Protein AF-A0A258LHV3-F1 (afdb_monomer_lite)

Secondary structure (DSSP, 8-state):
-TT----EEEEEEEEEES-HHHHHHS-S-HHHHHHHHHHHHHHHHHHSS-HHHHHHH-SHHHHHHHHHHHHHTT--EEEEEEEEEEEE--HHHHHHHHHHHHHHHHHHHHHHHHHHHHHHHHHHHHHHHHHHHHHHHHHHHHHHHHHHHHHHHHHHHHHHHHH-HHHHHHHHHHHHHHHHHHHS-------SSS-------HHHHHHHHHHHHHHSSSSSSS-SPPPP------------S-SSS-------

Sequence (252 aa):
TEDENIIDLQFAVQYNLKNAKDYLFNNRSTDDAVMSAAETAIREVVGKNKLDDLLQKGLADTSERMQTILDSYKTGVKIISVSLQSAQPPEQVQEAFEDVNRANQDNQRQINEGQAYANDVIPKARGTASRLLAEAAGYKLKVESEARGNVSRFDQILAQYNNAPEVTRQRLYLDAQEQIMSSVSKVIVDQKSGNSLLYLPLDKLINATGADTVQQSQSMQSLNPQPEVAPAQPNAVERSRDAFRSRDRESR

Radius of gyration: 45.72 Å; chains: 1; bounding box: 77×57×138 Å

Structure (mmCIF, N/CA/C/O backbone):
data_AF-A0A258LHV3-F1
#
_entry.id   AF-A0A258LHV3-F1
#
loop_
_atom_site.group_PDB
_atom_site.id
_atom_site.type_symbol
_atom_site.label_atom_id
_atom_site.label_alt_id
_atom_site.label_comp_id
_atom_site.label_asym_id
_atom_site.label_entity_id
_atom_site.label_seq_id
_atom_site.pdbx_PDB_ins_code
_atom_site.Cartn_x
_atom_site.Cartn_y
_atom_site.Cartn_z
_atom_site.occupancy
_atom_site.B_iso_or_equiv
_atom_site.auth_seq_id
_atom_site.auth_comp_id
_atom_site.auth_asym_id
_atom_site.auth_atom_id
_atom_site.pdbx_PDB_model_num
ATOM 1 N N . THR A 1 1 ? 12.422 10.474 -28.969 1.00 79.62 1 THR A N 1
ATOM 2 C CA . THR A 1 1 ? 11.531 9.310 -28.755 1.00 79.62 1 THR A CA 1
ATOM 3 C C . THR A 1 1 ? 10.149 9.648 -29.279 1.00 79.62 1 THR A C 1
ATOM 5 O O . THR A 1 1 ? 10.012 10.726 -29.848 1.00 79.62 1 THR A O 1
ATOM 8 N N . GLU A 1 2 ? 9.144 8.785 -29.098 1.00 86.12 2 GLU A N 1
ATOM 9 C CA . GLU A 1 2 ? 7.740 9.127 -29.400 1.00 86.12 2 GLU A CA 1
ATOM 10 C C . GLU A 1 2 ? 7.308 10.406 -28.660 1.00 86.12 2 GLU A C 1
ATOM 12 O O . GLU A 1 2 ? 6.764 11.320 -29.267 1.00 86.12 2 GLU A O 1
ATOM 17 N N . ASP A 1 3 ? 7.675 10.516 -27.379 1.00 84.00 3 ASP A N 1
ATOM 18 C CA . ASP A 1 3 ? 7.416 11.702 -26.547 1.00 84.00 3 ASP A CA 1
ATOM 19 C C . ASP A 1 3 ? 8.458 12.834 -26.734 1.00 84.00 3 ASP A C 1
ATOM 21 O O . ASP A 1 3 ? 8.752 13.561 -25.793 1.00 84.00 3 ASP A O 1
ATOM 25 N N . GLU A 1 4 ? 9.100 12.938 -27.904 1.00 83.06 4 GLU A N 1
ATOM 26 C CA . GLU A 1 4 ? 10.066 14.006 -28.258 1.00 83.06 4 GLU A CA 1
ATOM 27 C C . GLU A 1 4 ? 11.320 14.134 -27.362 1.00 83.06 4 GLU A C 1
ATOM 29 O O . GLU A 1 4 ? 12.116 15.059 -27.520 1.00 83.06 4 GLU A O 1
ATOM 34 N N . ASN A 1 5 ? 11.589 13.159 -26.489 1.00 80.31 5 ASN A N 1
ATOM 35 C CA . ASN A 1 5 ? 12.787 13.173 -25.650 1.00 80.31 5 ASN A CA 1
ATOM 36 C C . ASN A 1 5 ? 14.049 12.876 -26.471 1.00 80.31 5 ASN A C 1
ATOM 38 O O . ASN A 1 5 ? 14.092 11.926 -27.268 1.00 80.31 5 ASN A O 1
ATOM 42 N N . ILE A 1 6 ? 15.089 13.678 -26.244 1.00 81.75 6 ILE A N 1
ATOM 43 C CA . ILE A 1 6 ? 16.436 13.453 -26.770 1.00 81.75 6 ILE A CA 1
ATOM 44 C C . ILE A 1 6 ? 17.164 12.534 -25.794 1.00 81.75 6 ILE A C 1
ATOM 46 O O . ILE A 1 6 ? 17.154 12.782 -24.590 1.00 81.75 6 ILE A O 1
ATOM 50 N N . ILE A 1 7 ? 17.774 11.472 -26.315 1.00 81.44 7 ILE A N 1
ATOM 51 C CA . ILE A 1 7 ? 18.519 10.498 -25.520 1.00 81.44 7 ILE A CA 1
ATOM 52 C C . ILE A 1 7 ? 19.787 10.083 -26.246 1.00 81.44 7 ILE A C 1
ATOM 54 O O . ILE A 1 7 ? 19.766 9.858 -27.459 1.00 81.44 7 ILE A O 1
ATOM 58 N N . ASP A 1 8 ? 20.854 9.926 -25.475 1.00 84.38 8 ASP A N 1
ATOM 59 C CA . ASP A 1 8 ? 22.101 9.346 -25.943 1.00 84.38 8 ASP A CA 1
ATOM 60 C C . ASP A 1 8 ? 22.104 7.854 -25.608 1.00 84.38 8 ASP A C 1
ATOM 62 O O . ASP A 1 8 ? 21.935 7.443 -24.455 1.00 84.38 8 ASP A O 1
ATOM 66 N N . LEU A 1 9 ? 22.251 7.032 -26.650 1.00 83.81 9 LEU A N 1
ATOM 67 C CA . LEU A 1 9 ? 22.189 5.578 -26.556 1.00 83.81 9 LEU A CA 1
ATOM 68 C C . LEU A 1 9 ? 23.537 4.958 -26.898 1.00 83.81 9 LEU A C 1
ATOM 70 O O . LEU A 1 9 ? 24.107 5.217 -27.957 1.00 83.81 9 LEU A O 1
ATOM 74 N N . GLN A 1 10 ? 23.994 4.060 -26.034 1.00 87.31 10 GLN A N 1
ATOM 75 C CA . GLN A 1 10 ? 25.107 3.162 -26.310 1.00 87.31 10 GLN A CA 1
ATOM 76 C C . GLN A 1 10 ? 24.569 1.746 -26.446 1.00 87.31 10 GLN A C 1
ATOM 78 O O . GLN A 1 10 ? 23.872 1.246 -25.560 1.00 87.31 10 GLN A O 1
ATOM 83 N N . PHE A 1 11 ? 24.887 1.091 -27.556 1.00 87.00 11 PHE A N 1
ATOM 84 C CA . PHE A 1 11 ? 24.405 -0.249 -27.860 1.00 87.00 11 PHE A CA 1
ATOM 85 C C . PHE A 1 11 ? 25.536 -1.133 -28.372 1.00 87.00 11 PHE A C 1
ATOM 87 O O . PHE A 1 11 ? 26.493 -0.662 -28.986 1.00 87.00 11 PHE A O 1
ATOM 94 N N . ALA A 1 12 ? 25.404 -2.433 -28.132 1.00 89.31 12 ALA A N 1
ATOM 95 C CA . ALA A 1 12 ? 26.292 -3.446 -28.673 1.00 89.31 12 ALA A CA 1
ATOM 96 C C . ALA A 1 12 ? 25.487 -4.451 -29.495 1.00 89.31 12 ALA A C 1
ATOM 98 O O . ALA A 1 12 ? 24.450 -4.957 -29.062 1.00 89.31 12 ALA A O 1
ATOM 99 N N . VAL A 1 13 ? 25.988 -4.749 -30.691 1.00 89.94 13 VAL A N 1
ATOM 100 C CA . VAL A 1 13 ? 25.395 -5.733 -31.597 1.00 89.94 13 VAL A CA 1
ATOM 101 C C . VAL A 1 13 ? 26.314 -6.938 -31.664 1.00 89.94 13 VAL A C 1
ATOM 103 O O . VAL A 1 13 ? 27.489 -6.811 -32.001 1.00 89.94 13 VAL A O 1
ATOM 106 N N . GLN A 1 14 ? 25.768 -8.115 -31.375 1.00 90.81 14 GLN A N 1
ATOM 107 C CA . GLN A 1 14 ? 26.461 -9.383 -31.562 1.00 90.81 14 GLN A CA 1
ATOM 108 C C . GLN A 1 14 ? 25.864 -10.114 -32.757 1.00 90.81 14 GLN A C 1
ATOM 110 O O . GLN A 1 14 ? 24.646 -10.303 -32.848 1.00 90.81 14 GLN A O 1
ATOM 115 N N . TYR A 1 15 ? 26.723 -10.551 -33.672 1.00 91.50 15 TYR A N 1
ATOM 116 C CA . TYR A 1 15 ? 26.303 -11.239 -34.882 1.00 91.50 15 TYR A CA 1
ATOM 117 C C . TYR A 1 15 ? 27.238 -12.403 -35.226 1.00 91.50 15 TYR A C 1
ATOM 119 O O . TYR A 1 15 ? 28.401 -12.424 -34.836 1.00 91.50 15 TYR A O 1
ATOM 127 N N . ASN A 1 16 ? 26.711 -13.368 -35.978 1.00 91.75 16 ASN A N 1
ATOM 128 C CA . ASN A 1 16 ? 27.447 -14.500 -36.532 1.00 91.75 16 ASN A CA 1
ATOM 129 C C . ASN A 1 16 ? 27.350 -14.518 -38.060 1.00 91.75 16 ASN A C 1
ATOM 131 O O . ASN A 1 16 ? 26.381 -14.037 -38.655 1.00 91.75 16 ASN A O 1
ATOM 135 N N . LEU A 1 17 ? 28.339 -15.140 -38.698 1.00 89.56 17 LEU A N 1
ATOM 136 C CA . LEU A 1 17 ? 28.333 -15.369 -40.138 1.00 89.56 17 LEU A CA 1
ATOM 137 C C . LEU A 1 17 ? 27.304 -16.453 -40.504 1.00 89.56 17 LEU A C 1
ATOM 139 O O . LEU A 1 17 ? 27.373 -17.576 -40.007 1.00 89.56 17 LEU A O 1
ATOM 143 N N . LYS A 1 18 ? 26.361 -16.123 -41.392 1.00 89.44 18 LYS A N 1
ATOM 144 C CA . LYS A 1 18 ? 25.355 -17.054 -41.934 1.00 89.44 18 LYS A CA 1
ATOM 145 C C . LYS A 1 18 ? 25.775 -17.594 -43.300 1.00 89.44 18 LYS A C 1
ATOM 147 O O . LYS A 1 18 ? 25.672 -18.794 -43.533 1.00 89.44 18 LYS A O 1
ATOM 152 N N . ASN A 1 19 ? 26.252 -16.726 -44.196 1.00 88.56 19 ASN A N 1
ATOM 153 C CA . ASN A 1 19 ? 26.714 -17.105 -45.533 1.00 88.56 19 ASN A CA 1
ATOM 154 C C . ASN A 1 19 ? 27.987 -16.339 -45.919 1.00 88.56 19 ASN A C 1
ATOM 156 O O . ASN A 1 19 ? 27.949 -15.133 -46.155 1.00 88.56 19 ASN A O 1
ATOM 160 N N . ALA A 1 20 ? 29.100 -17.064 -46.045 1.00 86.56 20 ALA A N 1
ATOM 161 C CA . ALA A 1 20 ? 30.404 -16.504 -46.400 1.00 86.56 20 ALA A CA 1
ATOM 162 C C . ALA A 1 20 ? 30.443 -15.878 -47.806 1.00 86.56 20 ALA A C 1
ATOM 164 O O . ALA A 1 20 ? 31.170 -14.912 -48.026 1.00 86.56 20 ALA A O 1
ATOM 165 N N . LYS A 1 21 ? 29.654 -16.399 -48.757 1.00 87.75 21 LYS A N 1
ATOM 166 C CA . LYS A 1 21 ? 29.604 -15.871 -50.127 1.00 87.75 21 LYS A CA 1
ATOM 167 C C . LYS A 1 21 ? 28.974 -14.481 -50.150 1.00 87.75 21 LYS A C 1
ATOM 169 O O . LYS A 1 21 ? 29.522 -13.558 -50.737 1.00 87.75 21 LYS A O 1
ATOM 174 N N . ASP A 1 22 ? 27.833 -14.340 -49.491 1.00 85.81 22 ASP A N 1
ATOM 175 C CA . ASP A 1 22 ? 27.106 -13.073 -49.446 1.00 85.81 22 ASP A CA 1
ATOM 176 C C . ASP A 1 22 ? 27.873 -12.017 -48.635 1.00 85.81 22 ASP A C 1
ATOM 178 O O . ASP A 1 22 ? 27.934 -10.859 -49.040 1.00 85.81 22 ASP A O 1
ATOM 182 N N . TYR A 1 23 ? 28.546 -12.442 -47.561 1.00 84.88 23 TYR A N 1
ATOM 183 C CA . TYR A 1 23 ? 29.384 -11.577 -46.730 1.00 84.88 23 TYR A CA 1
ATOM 184 C C . TYR A 1 23 ? 30.587 -10.996 -47.485 1.00 84.88 23 TYR A C 1
ATOM 186 O O . TYR A 1 23 ? 30.886 -9.817 -47.343 1.00 84.88 23 TYR A O 1
ATOM 194 N N . LEU A 1 24 ? 31.268 -11.794 -48.317 1.00 84.00 24 LEU A N 1
ATOM 195 C CA . LEU A 1 24 ? 32.500 -11.351 -48.980 1.00 84.00 24 LEU A CA 1
ATOM 196 C C . LEU A 1 24 ? 32.266 -10.643 -50.325 1.00 84.00 24 LEU A C 1
ATOM 198 O O . LEU A 1 24 ? 33.091 -9.829 -50.732 1.00 84.00 24 LEU A O 1
ATOM 202 N N . PHE A 1 25 ? 31.182 -10.970 -51.041 1.00 84.94 25 PHE A N 1
ATOM 203 C CA . PHE A 1 25 ? 31.018 -10.562 -52.444 1.00 84.94 25 PHE A CA 1
ATOM 204 C C . PHE A 1 25 ? 29.887 -9.562 -52.709 1.00 84.94 25 PHE A C 1
ATOM 206 O O . PHE A 1 25 ? 29.943 -8.875 -53.728 1.00 84.94 25 PHE A O 1
ATOM 213 N N . ASN A 1 26 ? 28.873 -9.454 -51.841 1.00 83.00 26 ASN A N 1
ATOM 214 C CA . ASN A 1 26 ? 27.746 -8.544 -52.094 1.00 83.00 26 ASN A CA 1
ATOM 215 C C . ASN A 1 26 ? 27.978 -7.132 -51.550 1.00 83.00 26 ASN A C 1
ATOM 217 O O . ASN A 1 26 ? 27.378 -6.184 -52.054 1.00 83.00 26 ASN A O 1
ATOM 221 N N . ASN A 1 27 ? 28.818 -6.977 -50.525 1.00 80.44 27 ASN A N 1
ATOM 222 C CA . ASN A 1 27 ? 29.046 -5.696 -49.873 1.00 80.44 27 ASN A CA 1
ATOM 223 C C . ASN A 1 27 ? 30.544 -5.408 -49.726 1.00 80.44 27 ASN A C 1
ATOM 225 O O . ASN A 1 27 ? 31.339 -6.296 -49.438 1.00 80.44 27 ASN A O 1
ATOM 229 N N . ARG A 1 28 ? 30.916 -4.141 -49.920 1.00 81.88 28 ARG A N 1
ATOM 230 C CA . ARG A 1 28 ? 32.287 -3.639 -49.789 1.00 81.88 28 ARG A CA 1
ATOM 231 C C . ARG A 1 28 ? 32.780 -3.654 -48.338 1.00 81.88 28 ARG A C 1
ATOM 233 O O . ARG A 1 28 ? 33.960 -3.891 -48.118 1.00 81.88 28 ARG A O 1
ATOM 240 N N . SER A 1 29 ? 31.899 -3.368 -47.380 1.00 84.31 29 SER A N 1
ATOM 241 C CA . SER A 1 29 ? 32.179 -3.439 -45.942 1.00 84.31 29 SER A CA 1
ATOM 242 C C . SER A 1 29 ? 30.904 -3.861 -45.222 1.00 84.31 29 SER A C 1
ATOM 244 O O . SER A 1 29 ? 29.937 -3.103 -45.104 1.00 84.31 29 SER A O 1
ATOM 246 N N . THR A 1 30 ? 30.861 -5.120 -44.806 1.00 83.50 30 THR A N 1
ATOM 247 C CA . THR A 1 30 ? 29.722 -5.697 -44.085 1.00 83.50 30 THR A CA 1
ATOM 248 C C . THR A 1 30 ? 29.548 -5.088 -42.704 1.00 83.50 30 THR A C 1
ATOM 250 O O . THR A 1 30 ? 28.411 -4.903 -42.279 1.00 83.50 30 THR A O 1
ATOM 253 N N . ASP A 1 31 ? 30.643 -4.719 -42.041 1.00 86.50 31 ASP A N 1
ATOM 254 C CA . ASP A 1 31 ? 30.613 -4.135 -40.699 1.00 86.50 31 ASP A CA 1
ATOM 255 C C . ASP A 1 31 ? 29.933 -2.761 -40.702 1.00 86.50 31 ASP A C 1
ATOM 257 O O . ASP A 1 31 ? 29.045 -2.507 -39.887 1.00 86.50 31 ASP A O 1
ATOM 261 N N . ASP A 1 32 ? 30.239 -1.921 -41.695 1.00 88.94 32 ASP A N 1
ATOM 262 C CA . ASP A 1 32 ? 29.602 -0.607 -41.851 1.00 88.94 32 ASP A CA 1
ATOM 263 C C . ASP A 1 32 ? 28.103 -0.725 -42.167 1.00 88.94 32 ASP A C 1
ATOM 265 O O . ASP A 1 32 ? 27.290 0.093 -41.725 1.00 88.94 32 ASP A O 1
ATOM 269 N N . ALA A 1 33 ? 27.705 -1.767 -42.904 1.00 87.50 33 ALA A N 1
ATOM 270 C CA . ALA A 1 33 ? 26.295 -2.035 -43.174 1.00 87.50 33 ALA A CA 1
ATOM 271 C C . ALA A 1 33 ? 25.549 -2.557 -41.945 1.00 87.50 33 ALA A C 1
ATOM 273 O O . ALA A 1 33 ? 24.391 -2.191 -41.751 1.00 87.50 33 ALA A O 1
ATOM 274 N N . VAL A 1 34 ? 26.196 -3.365 -41.099 1.00 89.31 34 VAL A N 1
ATOM 275 C CA . VAL A 1 34 ? 25.636 -3.764 -39.800 1.00 89.31 34 VAL A CA 1
ATOM 276 C C . VAL A 1 34 ? 25.454 -2.544 -38.903 1.00 89.31 34 VAL A C 1
ATOM 278 O O . VAL A 1 34 ? 24.375 -2.381 -38.337 1.00 89.31 34 VAL A O 1
ATOM 281 N N . MET A 1 35 ? 26.447 -1.655 -38.836 1.00 90.25 35 MET A N 1
ATOM 282 C CA . MET A 1 35 ? 26.362 -0.421 -38.052 1.00 90.25 35 MET A CA 1
ATOM 283 C C . MET A 1 35 ? 25.225 0.487 -38.540 1.00 90.25 35 MET A C 1
ATOM 285 O O . MET A 1 35 ? 24.382 0.915 -37.755 1.00 90.25 35 MET A O 1
ATOM 289 N N . SER A 1 36 ? 25.140 0.711 -39.853 1.00 90.06 36 SER A N 1
ATOM 290 C CA . SER A 1 36 ? 24.109 1.562 -40.464 1.00 90.06 36 SER A CA 1
ATOM 291 C C . SER A 1 36 ? 22.698 0.976 -40.310 1.00 90.06 36 SER A C 1
ATOM 293 O O . SER A 1 36 ? 21.731 1.702 -40.056 1.00 90.06 36 SER A O 1
ATOM 295 N N . ALA A 1 37 ? 22.560 -0.349 -40.435 1.00 90.75 37 ALA A N 1
ATOM 296 C CA . ALA A 1 37 ? 21.296 -1.046 -40.201 1.00 90.75 37 ALA A CA 1
ATOM 297 C C . ALA A 1 37 ? 20.879 -0.980 -38.726 1.00 90.75 37 ALA A C 1
ATOM 299 O O . ALA A 1 37 ? 19.696 -0.788 -38.440 1.00 90.75 37 ALA A O 1
ATOM 300 N N . ALA A 1 38 ? 21.837 -1.100 -37.802 1.00 90.50 38 ALA A N 1
ATOM 301 C CA . ALA A 1 38 ? 21.596 -0.964 -36.372 1.00 90.50 38 ALA A CA 1
ATOM 302 C C . ALA A 1 38 ? 21.141 0.452 -36.007 1.00 90.50 38 ALA A C 1
ATOM 304 O O . ALA A 1 38 ? 20.109 0.596 -35.357 1.00 90.50 38 ALA A O 1
ATOM 305 N N . GLU A 1 39 ? 21.829 1.492 -36.489 1.00 90.31 39 GLU A N 1
ATOM 306 C CA . GLU A 1 39 ? 21.430 2.884 -36.246 1.00 90.31 39 GLU A CA 1
ATOM 307 C C . GLU A 1 39 ? 20.012 3.158 -36.764 1.00 90.31 39 GLU A C 1
ATOM 309 O O . GLU A 1 39 ? 19.188 3.736 -36.055 1.00 90.31 39 GLU A O 1
ATOM 314 N N . THR A 1 40 ? 19.694 2.685 -37.972 1.00 91.38 40 THR A N 1
ATOM 315 C CA . THR A 1 40 ? 18.371 2.880 -38.580 1.00 91.38 40 THR A CA 1
ATOM 316 C C . THR A 1 40 ? 17.274 2.164 -37.792 1.00 91.38 40 THR A C 1
ATOM 318 O O . THR A 1 40 ? 16.249 2.764 -37.465 1.00 91.38 40 THR A O 1
ATOM 321 N N . ALA A 1 41 ? 17.485 0.889 -37.457 1.00 90.25 41 ALA A N 1
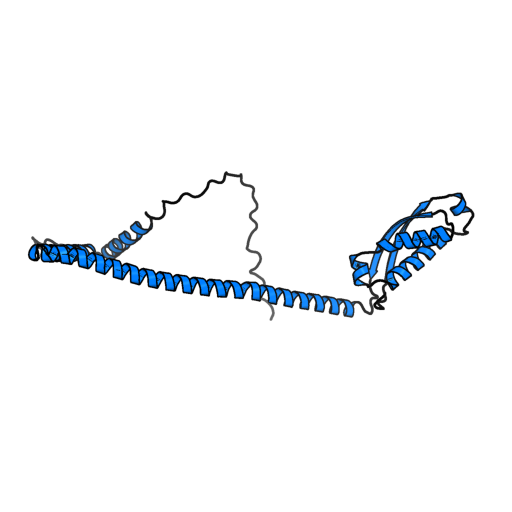ATOM 322 C CA . ALA A 1 41 ? 16.503 0.098 -36.728 1.00 90.25 41 ALA A CA 1
ATOM 323 C C . ALA A 1 41 ? 16.277 0.633 -35.310 1.00 90.25 41 ALA A C 1
ATOM 325 O O . ALA A 1 41 ? 15.128 0.769 -34.891 1.00 90.25 41 ALA A O 1
ATOM 326 N N . ILE A 1 42 ? 17.355 0.976 -34.597 1.00 89.19 42 ILE A N 1
ATOM 327 C CA . ILE A 1 42 ? 17.282 1.551 -33.251 1.00 89.19 42 ILE A CA 1
ATOM 328 C C . ILE A 1 42 ? 16.576 2.902 -33.306 1.00 89.19 42 ILE A C 1
ATOM 330 O O . ILE A 1 42 ? 15.643 3.111 -32.538 1.00 89.19 42 ILE A O 1
ATOM 334 N N . ARG A 1 43 ? 16.939 3.794 -34.239 1.00 89.12 43 ARG A N 1
ATOM 335 C CA . ARG A 1 43 ? 16.281 5.103 -34.377 1.00 89.12 43 ARG A CA 1
ATOM 336 C C . ARG A 1 43 ? 14.782 4.958 -34.627 1.00 89.12 43 ARG A C 1
ATOM 338 O O . ARG A 1 43 ? 13.999 5.704 -34.047 1.00 89.12 43 ARG A O 1
ATOM 345 N N . GLU A 1 44 ? 14.367 3.998 -35.449 1.00 88.50 44 GLU A N 1
ATOM 346 C CA . GLU A 1 44 ? 12.946 3.785 -35.718 1.00 88.50 44 GLU A CA 1
ATOM 347 C C . GLU A 1 44 ? 12.197 3.180 -34.520 1.00 88.50 44 GLU A C 1
ATOM 349 O O . GLU A 1 44 ? 11.093 3.622 -34.210 1.00 88.50 44 GLU A O 1
ATOM 354 N N . VAL A 1 45 ? 12.784 2.203 -33.819 1.00 87.75 45 VAL A N 1
ATOM 355 C CA . VAL A 1 45 ? 12.175 1.604 -32.617 1.00 87.75 45 VAL A CA 1
ATOM 356 C C . VAL A 1 45 ? 12.080 2.634 -31.491 1.00 87.75 45 VAL A C 1
ATOM 358 O O . VAL A 1 45 ? 11.035 2.763 -30.863 1.00 87.75 45 VAL A O 1
ATOM 361 N N . VAL A 1 46 ? 13.129 3.425 -31.275 1.00 87.69 46 VAL A N 1
ATOM 362 C CA . VAL A 1 46 ? 13.168 4.490 -30.262 1.00 87.69 46 VAL A CA 1
ATOM 363 C C . VAL A 1 46 ? 12.218 5.638 -30.611 1.00 87.69 46 VAL A C 1
ATOM 365 O O . VAL A 1 46 ? 11.653 6.271 -29.723 1.00 87.69 46 VAL A O 1
ATOM 368 N N . GLY A 1 47 ? 12.013 5.914 -31.901 1.00 87.81 47 GLY A N 1
ATOM 369 C CA . GLY A 1 47 ? 11.057 6.918 -32.368 1.00 87.81 47 GLY A CA 1
ATOM 370 C C . GLY A 1 47 ? 9.590 6.515 -32.189 1.00 87.81 47 GLY A C 1
ATOM 371 O O . GLY A 1 47 ? 8.740 7.392 -32.101 1.00 87.81 47 GLY A O 1
ATOM 372 N N . LYS A 1 48 ? 9.290 5.212 -32.121 1.00 88.38 48 LYS A N 1
ATOM 373 C CA . LYS A 1 48 ? 7.925 4.672 -31.964 1.00 88.38 48 LYS A CA 1
ATOM 374 C C . LYS A 1 48 ? 7.553 4.293 -30.534 1.00 88.38 48 LYS A C 1
ATOM 376 O O . LYS A 1 48 ? 6.433 3.851 -30.321 1.00 88.38 48 LYS A O 1
ATOM 381 N N . ASN A 1 49 ? 8.496 4.388 -29.602 1.00 87.44 49 ASN A N 1
ATOM 382 C CA . ASN A 1 49 ? 8.285 4.025 -28.210 1.00 87.44 49 ASN A CA 1
ATOM 383 C C . ASN A 1 49 ? 8.540 5.219 -27.293 1.00 87.44 49 ASN A C 1
ATOM 385 O O . ASN A 1 49 ? 9.354 6.110 -27.581 1.00 87.44 49 ASN A O 1
ATOM 389 N N . LYS A 1 50 ? 7.876 5.181 -26.142 1.00 86.62 50 LYS A N 1
ATOM 390 C CA . LYS A 1 50 ? 8.104 6.094 -25.026 1.00 86.62 50 LYS A CA 1
ATOM 391 C C . LYS A 1 50 ? 9.413 5.781 -24.322 1.00 86.62 50 LYS A C 1
ATOM 393 O O . LYS A 1 50 ? 9.856 4.635 -24.286 1.00 86.62 50 LYS A O 1
ATOM 398 N N . LEU A 1 51 ? 10.030 6.801 -23.729 1.00 80.62 51 LEU A N 1
ATOM 399 C CA . LEU A 1 51 ? 11.303 6.631 -23.020 1.00 80.62 51 LEU A CA 1
ATOM 400 C C . LEU A 1 51 ? 11.183 5.638 -21.853 1.00 80.62 51 LEU A C 1
ATOM 402 O O . LEU A 1 51 ? 12.034 4.768 -21.697 1.00 80.62 51 LEU A O 1
ATOM 406 N N . ASP A 1 52 ? 10.109 5.747 -21.073 1.00 79.62 52 ASP A N 1
ATOM 407 C CA . ASP A 1 52 ? 9.853 4.867 -19.927 1.00 79.62 52 ASP A CA 1
ATOM 408 C C . ASP A 1 52 ? 9.676 3.400 -20.361 1.00 79.62 52 ASP A C 1
ATOM 410 O O . ASP A 1 52 ? 10.274 2.487 -19.790 1.00 79.62 52 ASP A O 1
ATOM 414 N N . ASP A 1 53 ? 8.963 3.177 -21.471 1.00 81.69 53 ASP A N 1
ATOM 415 C CA . ASP A 1 53 ? 8.809 1.849 -22.069 1.00 81.69 53 ASP A CA 1
ATOM 416 C C . ASP A 1 53 ? 10.152 1.265 -22.535 1.00 81.69 53 ASP A C 1
ATOM 418 O O . ASP A 1 53 ? 10.398 0.074 -22.342 1.00 81.69 53 ASP A O 1
ATOM 422 N N . LEU A 1 54 ? 11.049 2.080 -23.103 1.00 79.25 54 LEU A N 1
ATOM 423 C CA . LEU A 1 54 ? 12.387 1.634 -23.512 1.00 79.25 54 LEU A CA 1
ATOM 424 C C . LEU A 1 54 ? 13.253 1.231 -22.312 1.00 79.25 54 LEU A C 1
ATOM 426 O O . LEU A 1 54 ? 13.992 0.248 -22.399 1.00 79.25 54 LEU A O 1
ATOM 430 N N . LEU A 1 55 ? 13.154 1.959 -21.196 1.00 75.75 55 LEU A N 1
ATOM 431 C CA . LEU A 1 55 ? 13.885 1.654 -19.963 1.00 75.75 55 LEU A CA 1
ATOM 432 C C . LEU A 1 55 ? 13.369 0.375 -19.289 1.00 75.75 55 LEU A C 1
ATOM 434 O O . LEU A 1 55 ? 14.162 -0.386 -18.737 1.00 75.75 55 LEU A O 1
ATOM 438 N N . GLN A 1 56 ? 12.060 0.116 -19.353 1.00 74.19 56 GLN A N 1
ATOM 439 C CA . GLN A 1 56 ? 11.445 -1.040 -18.699 1.00 74.19 56 GLN A CA 1
ATOM 440 C C . GLN A 1 56 ? 11.455 -2.315 -19.562 1.00 74.19 56 GLN A C 1
ATOM 442 O O . GLN A 1 56 ? 11.711 -3.401 -19.041 1.00 74.19 56 GLN A O 1
ATOM 447 N N . LYS A 1 57 ? 11.165 -2.210 -20.868 1.00 75.19 57 LYS A N 1
ATOM 448 C CA . LYS A 1 57 ? 11.010 -3.356 -21.791 1.00 75.19 57 LYS A CA 1
ATOM 449 C C . LYS A 1 57 ? 12.258 -3.642 -22.632 1.00 75.19 57 LYS A C 1
ATOM 451 O O . LYS A 1 57 ? 12.413 -4.760 -23.123 1.00 75.19 57 LYS A O 1
ATOM 456 N N . GLY A 1 58 ? 13.164 -2.674 -22.783 1.00 73.31 58 GLY A N 1
ATOM 457 C CA . GLY A 1 58 ? 14.383 -2.818 -23.582 1.00 73.31 58 GLY A CA 1
ATOM 458 C C . GLY A 1 58 ? 14.145 -2.817 -25.102 1.00 73.31 58 GLY A C 1
ATOM 459 O O . GLY A 1 58 ? 13.120 -2.357 -25.594 1.00 73.31 58 GLY A O 1
ATOM 460 N N . LEU A 1 59 ? 15.125 -3.324 -25.865 1.00 71.38 59 LEU A N 1
ATOM 461 C CA . LEU A 1 59 ? 15.186 -3.257 -27.340 1.00 71.38 59 LEU A CA 1
ATOM 462 C C . LEU A 1 59 ? 14.858 -4.590 -28.046 1.00 71.38 59 LEU A C 1
ATOM 464 O O . LEU A 1 59 ? 15.464 -4.911 -29.071 1.00 71.38 59 LEU A O 1
ATOM 468 N N . ALA A 1 60 ? 13.930 -5.390 -27.514 1.00 71.69 60 ALA A N 1
ATOM 469 C CA . ALA A 1 60 ? 13.636 -6.729 -28.047 1.00 71.69 60 ALA A CA 1
ATOM 470 C C . ALA A 1 60 ? 13.271 -6.717 -29.551 1.00 71.69 60 ALA A C 1
ATOM 472 O O . ALA A 1 60 ? 13.846 -7.475 -30.341 1.00 71.69 60 ALA A O 1
ATOM 473 N N . ASP A 1 61 ? 12.417 -5.775 -29.959 1.00 77.75 61 ASP A N 1
ATOM 474 C CA . ASP A 1 61 ? 11.890 -5.647 -31.328 1.00 77.75 61 ASP A CA 1
ATOM 475 C C . ASP A 1 61 ? 12.941 -5.182 -32.353 1.00 77.75 61 ASP A C 1
ATOM 477 O O . ASP A 1 61 ? 12.778 -5.327 -33.568 1.00 77.75 61 ASP A O 1
ATOM 481 N N . THR A 1 62 ? 14.056 -4.628 -31.877 1.00 84.75 62 THR A N 1
ATOM 482 C CA . THR A 1 62 ? 15.129 -4.101 -32.726 1.00 84.75 62 THR A CA 1
ATOM 483 C C . THR A 1 62 ? 15.857 -5.215 -33.473 1.00 84.75 62 THR A C 1
ATOM 485 O O . THR A 1 62 ? 16.246 -5.031 -34.626 1.00 84.75 62 THR A O 1
ATOM 488 N N . SER A 1 63 ? 16.021 -6.382 -32.846 1.00 85.00 63 SER A N 1
ATOM 489 C CA . SER A 1 63 ? 16.766 -7.508 -33.422 1.00 85.00 63 SER A CA 1
ATOM 490 C C . SER A 1 63 ? 16.131 -8.036 -34.716 1.00 85.00 63 SER A C 1
ATOM 492 O O . SER A 1 63 ? 16.821 -8.215 -35.722 1.00 85.00 63 SER A O 1
ATOM 494 N N . GLU A 1 64 ? 14.808 -8.204 -34.724 1.00 88.38 64 GLU A N 1
ATOM 495 C CA . GLU A 1 64 ? 14.033 -8.665 -35.880 1.00 88.38 64 GLU A CA 1
ATOM 496 C C . GLU A 1 64 ? 14.054 -7.640 -37.022 1.00 88.38 64 GLU A C 1
ATOM 498 O O . GLU A 1 64 ? 14.255 -7.976 -38.195 1.00 88.38 64 GLU A O 1
ATOM 503 N N . ARG A 1 65 ? 13.928 -6.358 -36.674 1.00 88.88 65 ARG A N 1
ATOM 504 C CA . ARG A 1 65 ? 13.997 -5.252 -37.634 1.00 88.88 65 ARG A CA 1
ATOM 505 C C . ARG A 1 65 ? 15.362 -5.119 -38.282 1.00 88.88 65 ARG A C 1
ATOM 507 O O . ARG A 1 65 ? 15.448 -5.003 -39.503 1.00 88.88 65 ARG A O 1
ATOM 514 N N . MET A 1 66 ? 16.425 -5.192 -37.490 1.00 89.88 66 MET A N 1
ATOM 515 C CA . MET A 1 66 ? 17.782 -5.205 -38.022 1.00 89.88 66 MET A CA 1
ATOM 516 C C . MET A 1 66 ? 18.012 -6.415 -38.933 1.00 89.88 66 MET A C 1
ATOM 518 O O . MET A 1 66 ? 18.611 -6.260 -39.995 1.00 89.88 66 MET A O 1
ATOM 522 N N . GLN A 1 67 ? 17.505 -7.599 -38.568 1.00 89.94 67 GLN A N 1
ATOM 523 C CA . GLN A 1 67 ? 17.637 -8.796 -39.402 1.00 89.94 67 GLN A CA 1
ATOM 524 C C . GLN A 1 67 ? 16.932 -8.615 -40.751 1.00 89.94 67 GLN A C 1
ATOM 526 O O . GLN A 1 67 ? 17.518 -8.922 -41.784 1.00 89.94 67 GLN A O 1
ATOM 531 N N . THR A 1 68 ? 15.734 -8.023 -40.755 1.00 91.31 68 THR A N 1
ATOM 532 C CA . THR A 1 68 ? 14.978 -7.715 -41.980 1.00 91.31 68 THR A CA 1
ATOM 533 C C . THR A 1 68 ? 15.756 -6.776 -42.910 1.00 91.31 68 THR A C 1
ATOM 535 O O . THR A 1 68 ? 15.839 -7.016 -44.117 1.00 91.31 68 THR A O 1
ATOM 538 N N . ILE A 1 69 ? 16.379 -5.730 -42.356 1.00 90.38 69 ILE A N 1
ATOM 539 C CA . ILE A 1 69 ? 17.199 -4.782 -43.126 1.00 90.38 69 ILE A CA 1
ATOM 540 C C . ILE A 1 69 ? 18.448 -5.481 -43.688 1.00 90.38 69 ILE A C 1
ATOM 542 O O . ILE A 1 69 ? 18.746 -5.351 -44.876 1.00 90.38 69 ILE A O 1
ATOM 546 N N . LEU A 1 70 ? 19.160 -6.268 -42.877 1.00 89.12 70 LEU A N 1
ATOM 547 C CA . LEU A 1 70 ? 20.379 -6.965 -43.306 1.00 89.12 70 LEU A CA 1
ATOM 548 C C . LEU A 1 70 ? 20.119 -8.071 -44.334 1.00 89.12 70 LEU A C 1
ATOM 550 O O . LEU A 1 70 ? 20.918 -8.247 -45.259 1.00 89.12 70 LEU A O 1
ATOM 554 N N . ASP A 1 71 ? 18.992 -8.774 -44.219 1.00 89.81 71 ASP A N 1
ATOM 555 C CA . ASP A 1 71 ? 18.563 -9.759 -45.210 1.00 89.81 71 ASP A CA 1
ATOM 556 C C . ASP A 1 71 ? 18.228 -9.081 -46.552 1.00 89.81 71 ASP A C 1
ATOM 558 O O . ASP A 1 71 ? 18.571 -9.620 -47.607 1.00 89.81 71 ASP A O 1
ATOM 562 N N . SER A 1 72 ? 17.655 -7.867 -46.537 1.00 88.81 72 SER A N 1
ATOM 563 C CA . SER A 1 72 ? 17.387 -7.092 -47.762 1.00 88.81 72 SER A CA 1
ATOM 564 C C . SER A 1 72 ? 18.668 -6.694 -48.509 1.00 88.81 72 SER A C 1
ATOM 566 O O . SER A 1 72 ? 18.724 -6.766 -49.738 1.00 88.81 72 SER A O 1
ATOM 568 N N . TYR A 1 73 ? 19.731 -6.372 -47.767 1.00 87.94 73 TYR A N 1
ATOM 569 C CA . TYR A 1 73 ? 21.052 -6.054 -48.311 1.00 87.94 73 TYR A CA 1
ATOM 570 C C . TYR A 1 73 ? 21.905 -7.286 -48.619 1.00 87.94 73 TYR A C 1
ATOM 572 O O . TYR A 1 73 ? 23.022 -7.142 -49.113 1.00 87.94 73 TYR A O 1
ATOM 580 N N . LYS A 1 74 ? 21.392 -8.497 -48.355 1.00 87.25 74 LYS A N 1
ATOM 581 C CA . LYS A 1 74 ? 22.096 -9.768 -48.576 1.00 87.25 74 LYS A CA 1
ATOM 582 C C . LYS A 1 74 ? 23.515 -9.746 -47.997 1.00 87.25 74 LYS A C 1
ATOM 584 O O . LYS A 1 74 ? 24.467 -10.128 -48.674 1.00 87.25 74 LYS A O 1
ATOM 589 N N . THR A 1 75 ? 23.655 -9.296 -46.749 1.00 86.94 75 THR A N 1
ATOM 590 C CA . THR A 1 75 ? 24.960 -9.191 -46.066 1.00 86.94 75 THR A CA 1
ATOM 591 C C . THR A 1 75 ? 25.498 -10.534 -45.576 1.00 86.94 75 THR A C 1
ATOM 593 O O . THR A 1 75 ? 26.655 -10.627 -45.183 1.00 86.94 75 THR A O 1
ATOM 596 N N . GLY A 1 76 ? 24.675 -11.590 -45.566 1.00 87.38 76 GLY A N 1
ATOM 597 C CA . GLY A 1 76 ? 25.091 -12.917 -45.106 1.00 87.38 76 GLY A CA 1
ATOM 598 C C . GLY A 1 76 ? 25.343 -13.005 -43.596 1.00 87.38 76 GLY A C 1
ATOM 599 O O . GLY A 1 76 ? 25.982 -13.958 -43.149 1.00 87.38 76 GLY A O 1
ATOM 600 N N . VAL A 1 77 ? 24.841 -12.046 -42.810 1.00 89.38 77 VAL A N 1
ATOM 601 C CA . VAL A 1 77 ? 25.002 -11.963 -41.350 1.00 89.38 77 VAL A CA 1
ATOM 602 C C . VAL A 1 77 ? 23.707 -12.365 -40.633 1.00 89.38 77 VAL A C 1
ATOM 604 O O . VAL A 1 77 ? 22.606 -12.051 -41.087 1.00 89.38 77 VAL A O 1
ATOM 607 N N . LYS A 1 78 ? 23.830 -13.068 -39.501 1.00 91.56 78 LYS A N 1
ATOM 608 C CA . LYS A 1 78 ? 22.724 -13.357 -38.579 1.00 91.56 78 LYS A CA 1
ATOM 609 C C . LYS A 1 78 ? 22.961 -12.656 -37.247 1.00 91.56 78 LYS A C 1
ATOM 611 O O . LYS A 1 78 ? 23.978 -12.900 -36.601 1.00 91.56 78 LYS A O 1
ATOM 616 N N . ILE A 1 79 ? 22.009 -11.837 -36.818 1.00 89.94 79 ILE A N 1
ATOM 617 C CA . ILE A 1 79 ? 22.063 -11.165 -35.517 1.00 89.94 79 ILE A CA 1
ATOM 618 C C . ILE A 1 79 ? 21.722 -12.169 -34.416 1.00 89.94 79 ILE A C 1
ATOM 620 O O . ILE A 1 79 ? 20.800 -12.974 -34.553 1.00 89.94 79 ILE A O 1
ATOM 624 N N . ILE A 1 80 ? 22.500 -12.140 -33.337 1.00 88.75 80 ILE A N 1
ATOM 625 C CA . ILE A 1 80 ? 22.302 -12.987 -32.157 1.00 88.75 80 ILE A CA 1
ATOM 626 C C . ILE A 1 80 ? 21.555 -12.191 -31.096 1.00 88.75 80 ILE A C 1
ATOM 628 O O . ILE A 1 80 ? 20.538 -12.641 -30.577 1.00 88.75 80 ILE A O 1
ATOM 632 N N . SER A 1 81 ? 22.067 -11.005 -30.779 1.00 85.88 81 SER A N 1
ATOM 633 C CA . SER A 1 81 ? 21.504 -10.136 -29.760 1.00 85.88 81 SER A CA 1
ATOM 634 C C . SER A 1 81 ? 21.888 -8.684 -30.019 1.00 85.88 81 SER A C 1
ATOM 636 O O . SER A 1 81 ? 22.948 -8.375 -30.572 1.00 85.88 81 SER A O 1
ATOM 638 N N . VAL A 1 82 ? 20.991 -7.795 -29.608 1.00 86.19 82 VAL A N 1
ATOM 639 C CA . VAL A 1 82 ? 21.230 -6.358 -29.527 1.00 86.19 82 VAL A CA 1
ATOM 640 C C . VAL A 1 82 ? 21.033 -5.997 -28.068 1.00 86.19 82 VAL A C 1
ATOM 642 O O . VAL A 1 82 ? 19.936 -6.170 -27.535 1.00 86.19 82 VAL A O 1
ATOM 645 N N . SER A 1 83 ? 22.097 -5.564 -27.403 1.00 83.62 83 SER A N 1
ATOM 646 C CA . SER A 1 83 ? 22.028 -5.125 -26.014 1.00 83.62 83 SER A CA 1
ATOM 647 C C . SER A 1 83 ? 22.157 -3.613 -25.932 1.00 83.62 83 SER A C 1
ATOM 649 O O . SER A 1 83 ? 23.013 -2.996 -26.567 1.00 83.62 83 SER A O 1
ATOM 651 N N . LEU A 1 84 ? 21.283 -3.018 -25.126 1.00 83.12 84 LEU A N 1
ATOM 652 C CA . LEU A 1 84 ? 21.389 -1.626 -24.727 1.00 83.12 84 LEU A CA 1
ATOM 653 C C . LEU A 1 84 ? 22.357 -1.551 -23.540 1.00 83.12 84 LEU A C 1
ATOM 655 O O . LEU A 1 84 ? 22.141 -2.231 -22.539 1.00 83.12 84 LEU A O 1
ATOM 659 N N . GLN A 1 85 ? 23.438 -0.782 -23.667 1.00 79.75 85 GLN A N 1
ATOM 660 C CA . GLN A 1 85 ? 24.430 -0.609 -22.601 1.00 79.75 85 GLN A CA 1
ATOM 661 C C . GLN A 1 85 ? 24.073 0.562 -21.691 1.00 79.75 85 GLN A C 1
ATOM 663 O O . GLN A 1 85 ? 24.087 0.422 -20.473 1.00 79.75 85 GLN A O 1
ATOM 668 N N . SER A 1 86 ? 23.742 1.710 -22.281 1.00 75.00 86 SER A N 1
ATOM 669 C CA . SER A 1 86 ? 23.354 2.907 -21.542 1.00 75.00 86 SER A CA 1
ATOM 670 C C . SER A 1 86 ? 22.356 3.714 -22.361 1.00 75.00 86 SER A C 1
ATOM 672 O O . SER A 1 86 ? 22.517 3.851 -23.575 1.00 75.00 86 SER A O 1
ATOM 674 N N . ALA A 1 87 ? 21.327 4.224 -21.692 1.00 75.12 87 ALA A N 1
ATOM 675 C CA . ALA A 1 87 ? 20.391 5.196 -22.231 1.00 75.12 87 ALA A CA 1
ATOM 676 C C . ALA A 1 87 ? 20.278 6.324 -21.214 1.00 75.12 87 ALA A C 1
ATOM 678 O O . ALA A 1 87 ? 19.721 6.122 -20.134 1.00 75.12 87 ALA A O 1
ATOM 679 N N . GLN A 1 88 ? 20.847 7.483 -21.532 1.00 74.00 88 GLN A N 1
ATOM 680 C CA . GLN A 1 88 ? 20.814 8.635 -20.638 1.00 74.00 88 GLN A CA 1
ATOM 681 C C . GLN A 1 88 ? 20.276 9.870 -21.369 1.00 74.00 88 GLN A C 1
ATOM 683 O O . GLN A 1 88 ? 20.611 10.087 -22.538 1.00 74.00 88 GLN A O 1
ATOM 688 N N . PRO A 1 89 ? 19.416 10.672 -20.713 1.00 77.50 89 PRO A N 1
ATOM 689 C CA . PRO A 1 89 ? 19.094 12.011 -21.186 1.00 77.50 89 PRO A CA 1
ATOM 690 C C . PRO A 1 89 ? 20.353 12.895 -21.217 1.00 77.50 89 PRO A C 1
ATOM 692 O O . PRO A 1 89 ? 21.267 12.671 -20.420 1.00 77.50 89 PRO A O 1
ATOM 695 N N . PRO A 1 90 ? 20.406 13.921 -22.082 1.00 79.94 90 PRO A N 1
ATOM 696 C CA . PRO A 1 90 ? 21.516 14.864 -22.097 1.00 79.94 90 PRO A CA 1
ATOM 697 C C . PRO A 1 90 ? 21.596 15.643 -20.774 1.00 79.94 90 PRO A C 1
ATOM 699 O O . PRO A 1 90 ? 20.569 15.975 -20.176 1.00 79.94 90 PRO A O 1
ATOM 702 N N . GLU A 1 91 ? 22.814 15.998 -20.345 1.00 81.94 91 GLU A N 1
ATOM 703 C CA . GLU A 1 91 ? 23.072 16.646 -19.041 1.00 81.94 91 GLU A CA 1
ATOM 704 C C . GLU A 1 91 ? 22.214 17.903 -18.806 1.00 81.94 91 GLU A C 1
ATOM 706 O O . GLU A 1 91 ? 21.793 18.183 -17.688 1.00 81.94 91 GLU A O 1
ATOM 711 N N . GLN A 1 92 ? 21.896 18.635 -19.876 1.00 81.50 92 GLN A N 1
ATOM 712 C CA . GLN A 1 92 ? 21.145 19.895 -19.839 1.00 81.50 92 GLN A CA 1
ATOM 713 C C . GLN A 1 92 ? 19.718 19.759 -19.283 1.00 81.50 92 GLN A C 1
ATOM 715 O O . GLN A 1 92 ? 19.165 20.748 -18.810 1.00 81.50 92 GLN A O 1
ATOM 720 N N . VAL A 1 93 ? 19.105 18.572 -19.361 1.00 81.88 93 VAL A N 1
ATOM 721 C CA . VAL A 1 93 ? 17.710 18.339 -18.932 1.00 81.88 93 VAL A CA 1
ATOM 722 C C . VAL A 1 93 ? 17.594 17.362 -17.767 1.00 81.88 93 VAL A C 1
ATOM 724 O O . VAL A 1 93 ? 16.494 17.141 -17.264 1.00 81.88 93 VAL A O 1
ATOM 727 N N . GLN A 1 94 ? 18.709 16.789 -17.313 1.00 82.00 94 GLN A N 1
ATOM 728 C CA . GLN A 1 94 ? 18.710 15.738 -16.301 1.00 82.00 94 GLN A CA 1
ATOM 729 C C . GLN A 1 94 ? 18.045 16.186 -14.990 1.00 82.00 94 GLN A C 1
ATOM 731 O O . GLN A 1 94 ? 17.218 15.456 -14.450 1.00 82.00 94 GLN A O 1
ATOM 736 N N . GLU A 1 95 ? 18.323 17.410 -14.531 1.00 88.00 95 GLU A N 1
ATOM 737 C CA . GLU A 1 95 ? 17.737 17.962 -13.301 1.00 88.00 95 GLU A CA 1
ATOM 738 C C . GLU A 1 95 ? 16.202 18.041 -13.370 1.00 88.00 95 GLU A C 1
ATOM 740 O O . GLU A 1 95 ? 15.514 17.632 -12.436 1.00 88.00 95 GLU A O 1
ATOM 745 N N . ALA A 1 96 ? 15.649 18.493 -14.499 1.00 85.94 96 ALA A N 1
ATOM 746 C CA . ALA A 1 96 ? 14.203 18.599 -14.687 1.00 85.94 96 ALA A CA 1
ATOM 747 C C . ALA A 1 96 ? 13.518 17.219 -14.730 1.00 85.94 96 ALA A C 1
ATOM 749 O O . ALA A 1 96 ? 12.428 17.048 -14.184 1.00 85.94 96 ALA A O 1
ATOM 750 N N . PHE A 1 97 ? 14.161 16.216 -15.339 1.00 81.69 97 PHE A N 1
ATOM 751 C CA . PHE A 1 97 ? 13.662 14.836 -15.330 1.00 81.69 97 PHE A CA 1
ATOM 752 C C . PHE A 1 97 ? 13.703 14.218 -13.931 1.00 81.69 97 PHE A C 1
ATOM 754 O O . PHE A 1 97 ? 12.755 13.546 -13.516 1.00 81.69 97 PHE A O 1
ATOM 761 N N . GLU A 1 98 ? 14.787 14.445 -13.192 1.00 84.75 98 GLU A N 1
ATOM 762 C CA . GLU A 1 98 ? 14.913 13.987 -11.811 1.00 84.75 98 GLU A CA 1
ATOM 763 C C . GLU A 1 98 ? 13.856 14.628 -10.904 1.00 84.75 98 GLU A C 1
ATOM 765 O O . GLU A 1 98 ? 13.303 13.939 -10.043 1.00 84.75 98 GLU A O 1
ATOM 770 N N . ASP A 1 99 ? 13.519 15.899 -11.128 1.00 90.44 99 ASP A N 1
ATOM 771 C CA . ASP A 1 99 ? 12.468 16.595 -10.384 1.00 90.44 99 ASP A CA 1
ATOM 772 C C . ASP A 1 99 ? 11.076 16.005 -10.655 1.00 90.44 99 ASP A C 1
ATOM 774 O O . ASP A 1 99 ? 10.352 15.665 -9.718 1.00 90.44 99 ASP A O 1
ATOM 778 N N . VAL A 1 100 ? 10.723 15.754 -11.922 1.00 89.19 100 VAL A N 1
ATOM 779 C CA . VAL A 1 100 ? 9.449 15.099 -12.278 1.00 89.19 100 VAL A CA 1
ATOM 780 C C . VAL A 1 100 ? 9.354 13.699 -11.666 1.00 89.19 100 VAL A C 1
ATOM 782 O O . VAL A 1 100 ? 8.319 13.323 -11.111 1.00 89.19 100 VAL A O 1
ATOM 785 N N . ASN A 1 101 ? 10.438 12.924 -11.711 1.00 86.62 101 ASN A N 1
ATOM 786 C CA . ASN A 1 101 ? 10.473 11.594 -11.107 1.00 86.62 101 ASN A CA 1
ATOM 787 C C . ASN A 1 101 ? 10.315 11.655 -9.587 1.00 86.62 101 ASN A C 1
ATOM 789 O O . ASN A 1 101 ? 9.559 10.865 -9.016 1.00 86.62 101 ASN A O 1
ATOM 793 N N . ARG A 1 102 ? 10.973 12.615 -8.931 1.00 93.00 102 ARG A N 1
ATOM 794 C CA . ARG A 1 102 ? 10.823 12.856 -7.494 1.00 93.00 102 ARG A CA 1
ATOM 795 C C . ARG A 1 102 ? 9.388 13.243 -7.147 1.00 93.00 102 ARG A C 1
ATOM 797 O O . ARG A 1 102 ? 8.816 12.650 -6.237 1.00 93.00 102 ARG A O 1
ATOM 804 N N . ALA A 1 103 ? 8.782 14.151 -7.907 1.00 94.94 103 ALA A N 1
ATOM 805 C CA . ALA A 1 103 ? 7.400 14.573 -7.714 1.00 94.94 103 ALA A CA 1
ATOM 806 C C . ALA A 1 103 ? 6.412 13.404 -7.872 1.00 94.94 103 ALA A C 1
ATOM 808 O O . ALA A 1 103 ? 5.505 13.249 -7.054 1.00 94.94 103 ALA A O 1
ATOM 809 N N . ASN A 1 104 ? 6.612 12.536 -8.868 1.00 92.31 104 ASN A N 1
ATOM 810 C CA . ASN A 1 104 ? 5.799 11.331 -9.056 1.00 92.31 104 ASN A CA 1
ATOM 811 C C . ASN A 1 104 ? 5.959 10.340 -7.895 1.00 92.31 104 ASN A C 1
ATOM 813 O O . ASN A 1 104 ? 4.970 9.800 -7.395 1.00 92.31 104 ASN A O 1
ATOM 817 N N . GLN A 1 105 ? 7.189 10.124 -7.425 1.00 94.56 105 GLN A N 1
ATOM 818 C CA . GLN A 1 105 ? 7.453 9.267 -6.269 1.00 94.56 105 GLN A CA 1
ATOM 819 C C . GLN A 1 105 ? 6.834 9.831 -4.988 1.00 94.56 105 GLN A C 1
ATOM 821 O O . GLN A 1 105 ? 6.250 9.077 -4.210 1.00 94.56 105 GLN A O 1
ATOM 826 N N . ASP A 1 106 ? 6.930 11.141 -4.771 1.00 97.12 106 ASP A N 1
ATOM 827 C CA . ASP A 1 106 ? 6.327 11.812 -3.623 1.00 97.12 106 ASP A CA 1
ATOM 828 C C . ASP A 1 106 ? 4.795 11.762 -3.686 1.00 97.12 106 ASP A C 1
ATOM 830 O O . ASP A 1 106 ? 4.154 11.490 -2.671 1.00 97.12 106 ASP A O 1
ATOM 834 N N . ASN A 1 107 ? 4.196 11.937 -4.868 1.00 96.06 107 ASN A N 1
ATOM 835 C CA . ASN A 1 107 ? 2.758 11.768 -5.067 1.00 96.06 107 ASN A CA 1
ATOM 836 C C . ASN A 1 107 ? 2.314 10.336 -4.737 1.00 96.06 107 ASN A C 1
ATOM 838 O O . ASN A 1 107 ? 1.403 10.136 -3.930 1.00 96.06 107 ASN A O 1
ATOM 842 N N . GLN A 1 108 ? 3.008 9.333 -5.281 1.00 96.94 108 GLN A N 1
ATOM 843 C CA . GLN A 1 108 ? 2.707 7.933 -5.000 1.00 96.94 108 GLN A CA 1
ATOM 844 C C . GLN A 1 108 ? 2.886 7.605 -3.512 1.00 96.94 108 GLN A C 1
ATOM 846 O O . GLN A 1 108 ? 2.079 6.867 -2.944 1.00 96.94 108 GLN A O 1
ATOM 851 N N . ARG A 1 109 ? 3.906 8.179 -2.856 1.00 97.62 109 ARG A N 1
ATOM 852 C CA . ARG A 1 109 ? 4.112 8.051 -1.408 1.00 97.62 109 ARG A CA 1
ATOM 853 C C . ARG A 1 109 ? 2.924 8.619 -0.635 1.00 97.62 109 ARG A C 1
ATOM 855 O O . ARG A 1 109 ? 2.381 7.910 0.205 1.00 97.62 109 ARG A O 1
ATOM 862 N N . GLN A 1 110 ? 2.471 9.831 -0.958 1.00 98.12 110 GLN A N 1
ATOM 863 C CA . GLN A 1 110 ? 1.319 10.461 -0.300 1.00 98.12 110 GLN A CA 1
ATOM 864 C C . GLN A 1 110 ? 0.026 9.658 -0.487 1.00 98.12 110 GLN A C 1
ATOM 866 O O . GLN A 1 110 ? -0.736 9.486 0.465 1.00 98.12 110 GLN A O 1
ATOM 871 N N . ILE A 1 111 ? -0.214 9.115 -1.686 1.00 98.12 111 ILE A N 1
ATOM 872 C CA . ILE A 1 111 ? -1.358 8.227 -1.938 1.00 98.12 111 ILE A CA 1
ATOM 873 C C . ILE A 1 111 ? -1.267 6.983 -1.050 1.00 98.12 111 ILE A C 1
ATOM 875 O O . ILE A 1 111 ? -2.244 6.624 -0.390 1.00 98.12 111 ILE A O 1
ATOM 879 N N . ASN A 1 112 ? -0.096 6.344 -1.001 1.00 97.62 112 ASN A N 1
ATOM 880 C CA . ASN A 1 112 ? 0.119 5.139 -0.203 1.00 97.62 112 ASN A CA 1
ATOM 881 C C . ASN A 1 112 ? -0.040 5.415 1.301 1.00 97.62 112 ASN A C 1
ATOM 883 O O . ASN A 1 112 ? -0.660 4.621 2.005 1.00 97.62 112 ASN A O 1
ATOM 887 N N . GLU A 1 113 ? 0.466 6.546 1.796 1.00 97.88 113 GLU A N 1
ATOM 888 C CA . GLU A 1 113 ? 0.309 6.983 3.188 1.00 97.88 113 GLU A CA 1
ATOM 889 C C . GLU A 1 113 ? -1.159 7.261 3.533 1.00 97.88 113 GLU A C 1
ATOM 891 O O . GLU A 1 113 ? -1.648 6.801 4.566 1.00 97.88 113 GLU A O 1
ATOM 896 N N . GLY A 1 114 ? -1.896 7.941 2.649 1.00 98.38 114 GLY A N 1
ATOM 897 C CA . GLY A 1 114 ? -3.327 8.191 2.823 1.00 98.38 114 GLY A CA 1
ATOM 898 C C . GLY A 1 114 ? -4.150 6.901 2.845 1.00 98.38 114 GLY A C 1
ATOM 899 O O . GLY A 1 114 ? -5.017 6.725 3.705 1.00 98.38 114 GLY A O 1
ATOM 900 N N . GLN A 1 115 ? -3.844 5.960 1.948 1.00 98.19 115 GLN A N 1
ATOM 901 C CA . GLN A 1 115 ? -4.468 4.636 1.940 1.00 98.19 115 GLN A CA 1
ATOM 902 C C . GLN A 1 115 ? -4.128 3.845 3.205 1.00 98.19 115 GLN A C 1
ATOM 904 O O . GLN A 1 115 ? -5.024 3.260 3.812 1.00 98.19 115 GLN A O 1
ATOM 909 N N . ALA A 1 116 ? -2.866 3.850 3.639 1.00 98.25 116 ALA A N 1
ATOM 910 C CA . ALA A 1 116 ? -2.443 3.197 4.873 1.00 98.25 116 ALA A CA 1
ATOM 911 C C . ALA A 1 116 ? -3.170 3.780 6.094 1.00 98.25 116 ALA A C 1
ATOM 913 O O . ALA A 1 116 ? -3.674 3.023 6.922 1.00 98.25 116 ALA A O 1
ATOM 914 N N . TYR A 1 117 ? -3.304 5.106 6.172 1.00 98.00 117 TYR A N 1
ATOM 915 C CA . TYR A 1 117 ? -4.034 5.779 7.244 1.00 98.00 117 TYR A CA 1
ATOM 916 C C . TYR A 1 117 ? -5.519 5.396 7.263 1.00 98.00 117 TYR A C 1
ATOM 918 O O . TYR A 1 117 ? -6.055 5.034 8.311 1.00 98.00 117 TYR A O 1
ATOM 926 N N . ALA A 1 118 ? -6.190 5.405 6.108 1.00 97.56 118 ALA A N 1
ATOM 927 C CA . ALA A 1 118 ? -7.588 4.986 6.007 1.00 97.56 118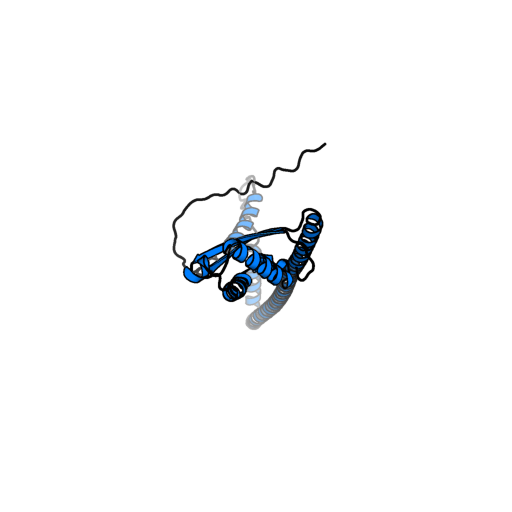 ALA A CA 1
ATOM 928 C C . ALA A 1 118 ? -7.777 3.509 6.399 1.00 97.56 118 ALA A C 1
ATOM 930 O O . ALA A 1 118 ? -8.696 3.172 7.153 1.00 97.56 118 ALA A O 1
ATOM 931 N N . ASN A 1 119 ? -6.873 2.645 5.931 1.00 97.94 119 ASN A N 1
ATOM 932 C CA . ASN A 1 119 ? -6.862 1.219 6.241 1.00 97.94 119 ASN A CA 1
ATOM 933 C C . ASN A 1 119 ? -6.530 0.928 7.711 1.00 97.94 119 ASN A C 1
ATOM 935 O O . ASN A 1 119 ? -6.886 -0.138 8.202 1.00 97.94 119 ASN A O 1
ATOM 939 N N . ASP A 1 120 ? -5.900 1.855 8.431 1.00 97.38 120 ASP A N 1
ATOM 940 C CA . ASP A 1 120 ? -5.648 1.732 9.867 1.00 97.38 120 ASP A CA 1
ATOM 941 C C . ASP A 1 120 ? -6.828 2.254 10.707 1.00 97.38 120 ASP A C 1
ATOM 943 O O . ASP A 1 120 ? -7.344 1.564 11.592 1.00 97.38 120 ASP A O 1
ATOM 947 N N . VAL A 1 121 ? -7.309 3.464 10.407 1.00 98.44 121 VAL A N 1
ATOM 948 C CA . VAL A 1 121 ? -8.312 4.159 11.228 1.00 98.44 121 VAL A CA 1
ATOM 949 C C . VAL A 1 121 ? -9.696 3.531 11.107 1.00 98.44 121 VAL A C 1
ATOM 951 O O . VAL A 1 121 ? -10.370 3.342 12.123 1.00 98.44 121 VAL A O 1
ATOM 954 N N . ILE A 1 122 ? -10.138 3.177 9.895 1.00 98.12 122 ILE A N 1
ATOM 955 C CA . ILE A 1 122 ? -11.501 2.667 9.682 1.00 98.12 122 ILE A CA 1
ATOM 956 C C . ILE A 1 122 ? -11.717 1.329 10.414 1.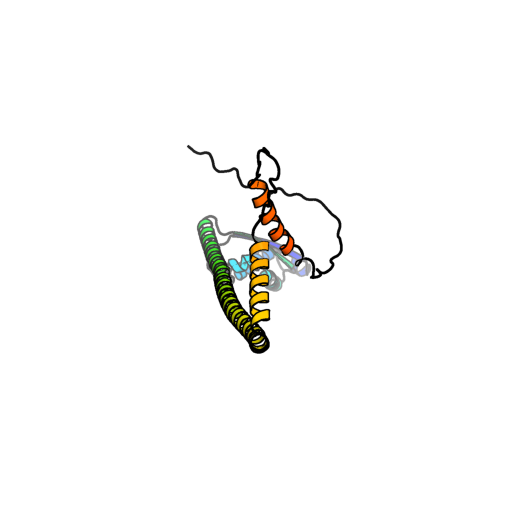00 98.12 122 ILE A C 1
ATOM 958 O O . ILE A 1 122 ? -12.711 1.212 11.141 1.00 98.12 122 ILE A O 1
ATOM 962 N N . PRO A 1 123 ? -10.830 0.318 10.300 1.00 98.38 123 PRO A N 1
ATOM 963 C CA . PRO A 1 123 ? -10.998 -0.938 11.026 1.00 98.38 123 PRO A CA 1
ATOM 964 C C . PRO A 1 123 ? -10.868 -0.772 12.538 1.00 98.38 123 PRO A C 1
ATOM 966 O O . PRO A 1 123 ? -11.655 -1.371 13.269 1.00 98.38 123 PRO A O 1
ATOM 969 N N . LYS A 1 124 ? -9.947 0.077 13.020 1.00 98.25 124 LYS A N 1
ATOM 970 C CA . LYS A 1 124 ? -9.833 0.383 14.455 1.00 98.25 124 LYS A CA 1
ATOM 971 C C . LYS A 1 124 ? -11.121 0.994 14.999 1.00 98.25 124 LYS A C 1
ATOM 973 O O . LYS A 1 124 ? -11.636 0.506 16.001 1.00 98.25 124 LYS A O 1
ATOM 978 N N . ALA A 1 125 ? -11.683 1.992 14.317 1.00 98.25 125 ALA A N 1
ATOM 979 C CA . ALA A 1 125 ? -12.941 2.627 14.710 1.00 98.25 125 ALA A CA 1
ATOM 980 C C . ALA A 1 125 ? -14.132 1.650 14.672 1.00 98.25 125 ALA A C 1
ATOM 982 O O . ALA A 1 125 ? -14.968 1.640 15.574 1.00 98.25 125 ALA A O 1
ATOM 983 N N . ARG A 1 126 ? -14.205 0.773 13.662 1.00 98.25 126 ARG A N 1
ATOM 984 C CA . ARG A 1 126 ? -15.228 -0.288 13.611 1.00 98.25 126 ARG A CA 1
ATOM 985 C C . ARG A 1 126 ? -15.054 -1.311 14.731 1.00 98.25 126 ARG A C 1
ATOM 987 O O . ARG A 1 126 ? -16.047 -1.752 15.311 1.00 98.25 126 ARG A O 1
ATOM 994 N N . GLY A 1 127 ? -13.815 -1.675 15.050 1.00 98.56 127 GLY A N 1
ATOM 995 C CA . GLY A 1 127 ? -13.483 -2.590 16.137 1.00 98.56 127 GLY A CA 1
ATOM 996 C C . GLY A 1 127 ? -13.861 -2.019 17.502 1.00 98.56 127 GLY A C 1
ATOM 997 O O . GLY A 1 127 ? -14.510 -2.703 18.291 1.00 98.56 127 GLY A O 1
ATOM 998 N N . THR A 1 128 ? -13.540 -0.749 17.767 1.00 98.44 128 THR A N 1
ATOM 999 C CA . THR A 1 128 ? -13.928 -0.078 19.017 1.00 98.44 128 THR A CA 1
ATOM 1000 C C . THR A 1 128 ? -15.441 0.063 19.140 1.00 98.44 128 THR A C 1
ATOM 1002 O O . THR A 1 128 ? -15.977 -0.218 20.211 1.00 98.44 128 THR A O 1
ATOM 1005 N N . ALA A 1 129 ? -16.139 0.416 18.056 1.00 98.31 129 ALA A N 1
ATOM 1006 C CA . ALA A 1 129 ? -17.599 0.472 18.036 1.00 98.31 129 ALA A CA 1
ATOM 1007 C C . ALA A 1 129 ? -18.229 -0.904 18.312 1.00 98.31 129 ALA A C 1
ATOM 1009 O O . ALA A 1 129 ? -19.116 -1.025 19.155 1.00 98.31 129 ALA A O 1
ATOM 1010 N N . SER A 1 130 ? -17.731 -1.957 17.656 1.00 98.44 130 SER A N 1
ATOM 1011 C CA . SER A 1 130 ? -18.224 -3.328 17.849 1.00 98.44 130 SER A CA 1
ATOM 1012 C C . SER A 1 130 ? -17.982 -3.822 19.276 1.00 98.44 130 SER A C 1
ATOM 1014 O O . SER A 1 130 ? -18.874 -4.416 19.878 1.00 98.44 130 SER A O 1
ATOM 1016 N N . ARG A 1 131 ? -16.808 -3.523 19.850 1.00 98.56 131 ARG A N 1
ATOM 1017 C CA . ARG A 1 131 ? -16.489 -3.829 21.250 1.00 98.56 131 ARG A CA 1
ATOM 1018 C C . ARG A 1 131 ? -17.447 -3.122 22.208 1.00 98.56 131 ARG A C 1
ATOM 1020 O O . ARG A 1 131 ? -17.989 -3.775 23.089 1.00 98.56 131 ARG A O 1
ATOM 1027 N N . LEU A 1 132 ? -17.691 -1.825 22.015 1.00 98.50 132 LEU A N 1
ATOM 1028 C CA . LEU A 1 132 ? -18.603 -1.052 22.863 1.00 98.50 132 LEU A CA 1
ATOM 1029 C C . LEU A 1 132 ? -20.033 -1.613 22.818 1.00 98.50 132 LEU A C 1
ATOM 1031 O O . LEU A 1 132 ? -20.683 -1.733 23.853 1.00 98.50 132 LEU A O 1
ATOM 1035 N N . LEU A 1 133 ? -20.514 -1.998 21.631 1.00 98.50 133 LEU A N 1
ATOM 1036 C CA . LEU A 1 133 ? -21.823 -2.636 21.480 1.00 98.50 133 LEU A CA 1
ATOM 1037 C C . LEU A 1 133 ? -21.881 -3.999 22.178 1.00 98.50 133 LEU A C 1
ATOM 1039 O O . LEU A 1 133 ? -22.869 -4.295 22.850 1.00 98.50 133 LEU A O 1
ATOM 1043 N N . ALA A 1 134 ? -20.831 -4.813 22.055 1.00 98.31 134 ALA A N 1
ATOM 1044 C CA . ALA A 1 134 ? -20.749 -6.107 22.727 1.00 98.31 134 ALA A CA 1
ATOM 1045 C C . ALA A 1 134 ? -20.693 -5.959 24.257 1.00 98.31 134 ALA A C 1
ATOM 1047 O O . ALA A 1 134 ? -21.383 -6.688 24.966 1.00 98.31 134 ALA A O 1
ATOM 1048 N N . GLU A 1 135 ? -19.935 -4.987 24.771 1.00 98.44 135 GLU A N 1
ATOM 1049 C CA . GLU A 1 135 ? -19.879 -4.656 26.200 1.00 98.44 135 GLU A CA 1
ATOM 1050 C C . GLU A 1 135 ? -21.242 -4.186 26.719 1.00 98.44 135 GLU A C 1
ATOM 1052 O O . GLU A 1 135 ? -21.703 -4.665 27.755 1.00 98.44 135 GLU A O 1
ATOM 1057 N N . ALA A 1 136 ? -21.932 -3.314 25.977 1.00 98.50 136 ALA A N 1
ATOM 1058 C CA . ALA A 1 136 ? -23.273 -2.854 26.331 1.00 98.50 136 ALA A CA 1
ATOM 1059 C C . ALA A 1 136 ? -24.298 -4.002 26.333 1.00 98.50 136 ALA A C 1
ATOM 1061 O O . ALA A 1 136 ? -25.101 -4.119 27.262 1.00 98.50 136 ALA A O 1
ATOM 1062 N N . ALA A 1 137 ? -24.253 -4.882 25.328 1.00 98.38 137 ALA A N 1
ATOM 1063 C CA . ALA A 1 137 ? -25.106 -6.066 25.262 1.00 98.38 137 ALA A CA 1
ATOM 1064 C C . ALA A 1 137 ? -24.810 -7.049 26.408 1.00 98.38 137 ALA A C 1
ATOM 1066 O O . ALA A 1 137 ? -25.740 -7.558 27.036 1.00 98.38 137 ALA A O 1
ATOM 1067 N N . GLY A 1 138 ? -23.531 -7.267 26.724 1.00 98.62 138 GLY A N 1
ATOM 1068 C CA . GLY A 1 138 ? -23.095 -8.091 27.850 1.00 98.62 138 GLY A CA 1
ATOM 1069 C C . GLY A 1 138 ? -23.546 -7.524 29.195 1.00 98.62 138 GLY A C 1
ATOM 1070 O O . GLY A 1 138 ? -24.067 -8.264 30.026 1.00 98.62 138 GLY A O 1
ATOM 1071 N N . TYR A 1 139 ? -23.430 -6.208 29.393 1.00 98.38 139 TYR A N 1
ATOM 1072 C CA . TYR A 1 139 ? -23.912 -5.537 30.600 1.00 98.38 139 TYR A CA 1
ATOM 1073 C C . TYR A 1 139 ? -25.430 -5.664 30.754 1.00 98.38 139 TYR A C 1
ATOM 1075 O O . TYR A 1 139 ? -25.910 -6.042 31.822 1.00 98.38 139 TYR A O 1
ATOM 1083 N N . LYS A 1 140 ? -26.189 -5.429 29.677 1.00 98.38 140 LYS A N 1
ATOM 1084 C CA . LYS A 1 140 ? -27.642 -5.635 29.671 1.00 98.38 140 LYS A CA 1
ATOM 1085 C C . LYS A 1 140 ? -27.999 -7.071 30.067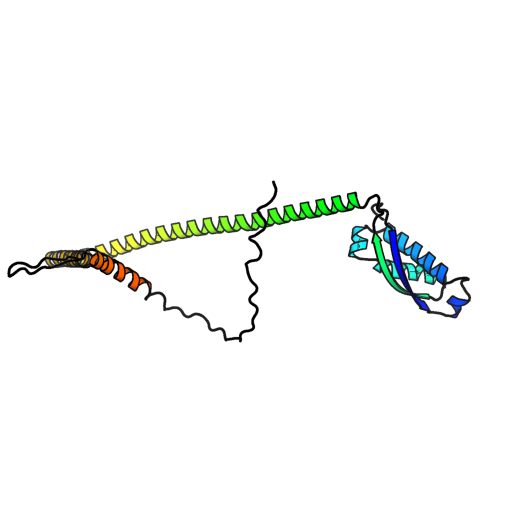 1.00 98.38 140 LYS A C 1
ATOM 1087 O O . LYS A 1 140 ? -28.818 -7.270 30.959 1.00 98.38 140 LYS A O 1
ATOM 1092 N N . LEU A 1 141 ? -27.365 -8.063 29.438 1.00 98.50 141 LEU A N 1
ATOM 1093 C CA . LEU A 1 141 ? -27.618 -9.475 29.727 1.00 98.50 141 LEU A CA 1
ATOM 1094 C C . LEU A 1 141 ? -27.258 -9.839 31.172 1.00 98.50 141 LEU A C 1
ATOM 1096 O O . LEU A 1 141 ? -27.991 -10.599 31.806 1.00 98.50 141 LEU A O 1
ATOM 1100 N N . LYS A 1 142 ? -26.163 -9.283 31.704 1.00 98.19 142 LYS A N 1
ATOM 1101 C CA . LYS A 1 142 ? -25.765 -9.446 33.105 1.00 98.19 142 LYS A CA 1
ATOM 1102 C C . LYS A 1 142 ? -26.859 -8.937 34.041 1.00 98.19 142 LYS A C 1
ATOM 1104 O O . LYS A 1 142 ? -27.309 -9.699 34.888 1.00 98.19 142 LYS A O 1
ATOM 1109 N N . VAL A 1 143 ? -27.329 -7.704 33.847 1.00 98.44 143 VAL A N 1
ATOM 1110 C CA . VAL A 1 143 ? -28.376 -7.101 34.690 1.00 98.44 143 VAL A CA 1
ATOM 1111 C C . VAL A 1 143 ? -29.681 -7.896 34.608 1.00 98.44 143 VAL A C 1
ATOM 1113 O O . VAL A 1 143 ? -30.292 -8.183 35.635 1.00 98.44 143 VAL A O 1
ATOM 1116 N N . GLU A 1 144 ? -30.098 -8.310 33.409 1.00 98.06 144 GLU A N 1
ATOM 1117 C CA . GLU A 1 144 ? -31.297 -9.140 33.241 1.00 98.06 144 GLU A CA 1
ATOM 1118 C C . GLU A 1 144 ? -31.157 -10.510 33.922 1.00 98.06 144 GLU A C 1
ATOM 1120 O O . GLU A 1 144 ? -32.100 -10.984 34.559 1.00 98.06 144 GLU A O 1
ATOM 1125 N N . SER A 1 145 ? -29.989 -11.145 33.813 1.00 97.88 145 SER A N 1
ATOM 1126 C CA . SER A 1 145 ? -29.727 -12.461 34.406 1.00 97.88 145 SER A CA 1
ATOM 1127 C C . SER A 1 145 ? -29.632 -12.391 35.928 1.00 97.88 145 SER A C 1
ATOM 1129 O O . SER A 1 145 ? -30.205 -13.239 36.608 1.00 97.88 145 SER A O 1
ATOM 1131 N N . GLU A 1 146 ? -28.978 -11.363 36.473 1.00 98.06 146 GLU A N 1
ATOM 1132 C CA . GLU A 1 146 ? -28.934 -11.097 37.915 1.00 98.06 146 GLU A CA 1
ATOM 1133 C C . GLU A 1 146 ? -30.339 -10.831 38.462 1.00 98.06 146 GLU A C 1
ATOM 1135 O O . GLU A 1 146 ? -30.731 -11.428 39.463 1.00 98.06 146 GLU A O 1
ATOM 1140 N N . ALA A 1 147 ? -31.139 -10.005 37.780 1.00 97.88 147 ALA A N 1
ATOM 1141 C CA . ALA A 1 147 ? -32.520 -9.745 38.176 1.00 97.88 147 ALA A CA 1
ATOM 1142 C C . ALA A 1 147 ? -33.367 -11.029 38.169 1.00 97.88 147 ALA A C 1
ATOM 1144 O O . ALA A 1 147 ? -34.046 -11.319 39.153 1.00 97.88 147 ALA A O 1
ATOM 1145 N N . ARG A 1 148 ? -33.289 -11.840 37.105 1.00 97.94 148 ARG A N 1
ATOM 1146 C CA . ARG A 1 148 ? -34.001 -13.130 37.024 1.00 97.94 148 ARG A CA 1
ATOM 1147 C C . ARG A 1 148 ? -33.536 -14.119 38.091 1.00 97.94 148 ARG A C 1
ATOM 1149 O O . ARG A 1 148 ? -34.370 -14.786 38.697 1.00 97.94 148 ARG A O 1
ATOM 1156 N N . GLY A 1 149 ? -32.231 -14.196 38.346 1.00 98.19 149 GLY A N 1
ATOM 1157 C CA . GLY A 1 149 ? -31.661 -15.034 39.402 1.00 98.19 149 GLY A CA 1
ATOM 1158 C C . GLY A 1 149 ? -32.143 -14.613 40.790 1.00 98.19 149 GLY A C 1
ATOM 1159 O O . GLY A 1 149 ? -32.558 -15.458 41.581 1.00 98.19 149 GLY A O 1
ATOM 1160 N N . ASN A 1 150 ? -32.177 -13.307 41.058 1.00 96.62 150 ASN A N 1
ATOM 1161 C CA . ASN A 1 150 ? -32.674 -12.751 42.315 1.00 96.62 150 ASN A CA 1
ATOM 1162 C C . ASN A 1 150 ? -34.167 -13.031 42.521 1.00 96.62 150 ASN A C 1
ATOM 1164 O O . ASN A 1 150 ? -34.549 -13.428 43.620 1.00 96.62 150 ASN A O 1
ATOM 1168 N N . VAL A 1 151 ? -34.995 -12.881 41.479 1.00 97.81 151 VAL A N 1
ATOM 1169 C CA . VAL A 1 151 ? -36.428 -13.229 41.529 1.00 97.81 151 VAL A CA 1
ATOM 1170 C C . VAL A 1 151 ? -36.606 -14.722 41.791 1.00 97.81 151 VAL A C 1
ATOM 1172 O O . VAL A 1 151 ? -37.277 -15.090 42.748 1.00 97.81 151 VAL A O 1
ATOM 1175 N N . SER A 1 152 ? -35.924 -15.585 41.032 1.00 97.50 152 SER A N 1
ATOM 1176 C CA . SER A 1 152 ? -36.005 -17.036 41.238 1.00 97.50 152 SER A CA 1
ATOM 1177 C C . SER A 1 152 ? -35.577 -17.443 42.650 1.00 97.50 152 SER A C 1
ATOM 1179 O O . SER A 1 152 ? -36.198 -18.318 43.252 1.00 97.50 152 SER A O 1
ATOM 1181 N N . ARG A 1 153 ? -34.519 -16.827 43.191 1.00 95.38 153 ARG A N 1
ATOM 1182 C CA . ARG A 1 153 ? -34.076 -17.056 44.571 1.00 95.38 153 ARG A CA 1
ATOM 1183 C C . ARG A 1 153 ? -35.131 -16.584 45.571 1.00 95.38 153 ARG A C 1
ATOM 1185 O O . ARG A 1 153 ? -35.390 -17.276 46.552 1.00 95.38 153 ARG A O 1
ATOM 1192 N N . PHE A 1 154 ? -35.726 -15.417 45.341 1.00 95.00 154 PHE A N 1
ATOM 1193 C CA . PHE A 1 154 ? -36.768 -14.869 46.203 1.00 95.00 154 PHE A CA 1
ATOM 1194 C C . PHE A 1 154 ? -38.013 -15.762 46.228 1.00 95.00 154 PHE A C 1
ATOM 1196 O O . PHE A 1 154 ? -38.478 -16.093 47.314 1.00 95.00 154 PHE A O 1
ATOM 1203 N N . ASP A 1 155 ? -38.492 -16.224 45.071 1.00 96.31 155 ASP A N 1
ATOM 1204 C CA . ASP A 1 155 ? -39.662 -17.104 44.963 1.00 96.31 155 ASP A CA 1
ATOM 1205 C C . ASP A 1 155 ? -39.454 -18.425 45.718 1.00 96.31 155 ASP A C 1
ATOM 1207 O O . ASP A 1 155 ? -40.333 -18.883 46.453 1.00 96.31 155 ASP A O 1
ATOM 1211 N N . GLN A 1 156 ? -38.257 -19.012 45.604 1.00 93.75 156 GLN A N 1
ATOM 1212 C CA . GLN A 1 156 ? -37.886 -20.220 46.346 1.00 93.75 156 GLN A CA 1
ATOM 1213 C C . GLN A 1 156 ? -37.891 -19.986 47.863 1.00 93.75 156 GLN A C 1
ATOM 1215 O O . GLN A 1 156 ? -38.396 -20.824 48.611 1.00 93.75 156 GLN A O 1
ATOM 1220 N N . ILE A 1 157 ? -37.363 -18.850 48.330 1.00 93.12 157 ILE A N 1
ATOM 1221 C CA . ILE A 1 157 ? -37.360 -18.497 49.758 1.00 93.12 157 ILE A CA 1
ATOM 1222 C C . ILE A 1 157 ? -38.782 -18.214 50.250 1.00 93.12 157 ILE A C 1
ATOM 1224 O O . ILE A 1 157 ? -39.147 -18.681 51.327 1.00 93.12 157 ILE A O 1
ATOM 1228 N N . LEU A 1 158 ? -39.593 -17.492 49.472 1.00 93.62 158 LEU A N 1
ATOM 1229 C CA . LEU A 1 158 ? -40.977 -17.159 49.811 1.00 93.62 158 LEU A CA 1
ATOM 1230 C C . LEU A 1 158 ? -41.821 -18.423 50.000 1.00 93.62 158 LEU A C 1
ATOM 1232 O O . LEU A 1 158 ? -42.563 -18.526 50.975 1.00 93.62 158 LEU A O 1
ATOM 1236 N N . ALA A 1 159 ? -41.662 -19.409 49.113 1.00 94.19 159 ALA A N 1
ATOM 1237 C CA . ALA A 1 159 ? -42.337 -20.696 49.237 1.00 94.19 159 ALA A CA 1
ATOM 1238 C C . ALA A 1 159 ? -42.000 -21.398 50.566 1.00 94.19 159 ALA A C 1
ATOM 1240 O O . ALA A 1 159 ? -42.897 -21.903 51.237 1.00 94.19 159 ALA A O 1
ATOM 1241 N N . GLN A 1 160 ? -40.729 -21.386 50.986 1.00 91.06 160 GLN A N 1
ATOM 1242 C CA . GLN A 1 160 ? -40.320 -21.985 52.264 1.00 91.06 160 GLN A CA 1
ATOM 1243 C C . GLN A 1 160 ? -40.766 -21.164 53.477 1.00 91.06 160 GLN A C 1
ATOM 1245 O O . GLN A 1 160 ? -41.191 -21.731 54.482 1.00 91.06 160 GLN A O 1
ATOM 1250 N N . TYR A 1 161 ? -40.725 -19.837 53.373 1.00 92.94 161 TYR A N 1
ATOM 1251 C CA . TYR A 1 161 ? -41.187 -18.931 54.420 1.00 92.94 161 TYR A CA 1
ATOM 1252 C C . TYR A 1 161 ? -42.674 -19.130 54.733 1.00 92.94 161 TYR A C 1
ATOM 1254 O O . TYR A 1 161 ? -43.055 -19.170 55.900 1.00 92.94 161 TYR A O 1
ATOM 1262 N N . ASN A 1 162 ? -43.503 -19.310 53.699 1.00 94.06 162 ASN A N 1
ATOM 1263 C CA . ASN A 1 162 ? -44.932 -19.584 53.858 1.00 94.06 162 AS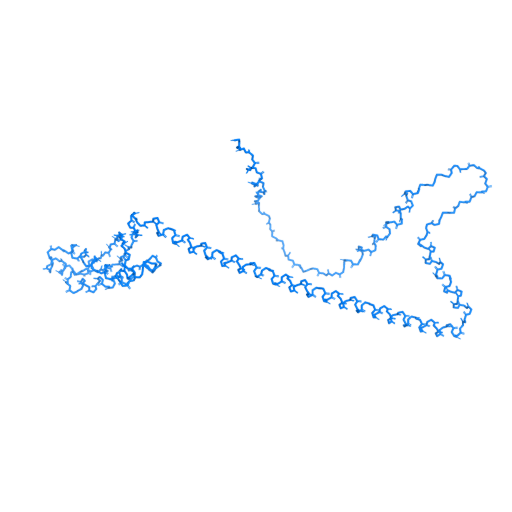N A CA 1
ATOM 1264 C C . ASN A 1 162 ? -45.199 -20.918 54.577 1.00 94.06 162 ASN A C 1
ATOM 1266 O O . ASN A 1 162 ? -46.200 -21.032 55.279 1.00 94.06 162 ASN A O 1
ATOM 1270 N N . ASN A 1 163 ? -44.309 -21.907 54.436 1.00 94.06 163 ASN A N 1
ATOM 1271 C CA . ASN A 1 163 ? -44.423 -23.190 55.132 1.00 94.06 163 ASN A CA 1
ATOM 1272 C C . ASN A 1 163 ? -43.979 -23.106 56.603 1.00 94.06 163 ASN A C 1
ATOM 1274 O O . ASN A 1 163 ? -44.602 -23.730 57.460 1.00 94.06 163 ASN A O 1
ATOM 1278 N N . ALA A 1 164 ? -42.898 -22.376 56.907 1.00 93.94 164 ALA A N 1
ATOM 1279 C CA . ALA A 1 164 ? -42.325 -22.314 58.256 1.00 93.94 164 ALA A CA 1
ATOM 1280 C C . ALA A 1 164 ? -41.628 -20.962 58.546 1.00 93.94 164 ALA A C 1
ATOM 1282 O O . ALA A 1 164 ? -40.403 -20.850 58.449 1.00 93.94 164 ALA A O 1
ATOM 1283 N N . PRO A 1 165 ? -42.371 -19.919 58.956 1.00 91.62 165 PRO A N 1
ATOM 1284 C CA . PRO A 1 165 ? -41.851 -18.552 58.984 1.00 91.62 165 PRO A CA 1
ATOM 1285 C C . PRO A 1 165 ? -40.755 -18.308 60.035 1.00 91.62 165 PRO A C 1
ATOM 1287 O O . PRO A 1 165 ? -39.784 -17.609 59.740 1.00 91.62 165 PRO A O 1
ATOM 1290 N N . GLU A 1 166 ? -40.859 -18.863 61.249 1.00 92.81 166 GLU A N 1
ATOM 1291 C CA . GLU A 1 166 ? -39.885 -18.572 62.319 1.00 92.81 166 GLU A CA 1
ATOM 1292 C C . GLU A 1 166 ? -38.489 -19.131 62.018 1.00 92.81 166 GLU A C 1
ATOM 1294 O O . GLU A 1 166 ? -37.494 -18.404 62.090 1.00 92.81 166 GLU A O 1
ATOM 1299 N N . VAL A 1 167 ? -38.412 -20.395 61.593 1.00 94.38 167 VAL A N 1
ATOM 1300 C CA . VAL A 1 167 ? -37.133 -21.055 61.288 1.00 94.38 167 VAL A CA 1
ATOM 1301 C C . VAL A 1 167 ? -36.447 -20.431 60.074 1.00 94.38 167 VAL A C 1
ATOM 1303 O O . VAL A 1 167 ? -35.227 -20.266 60.078 1.00 94.38 167 VAL A O 1
ATOM 1306 N N . THR A 1 168 ? -37.208 -20.011 59.055 1.00 92.19 168 THR A N 1
ATOM 1307 C CA . THR A 1 168 ? -36.644 -19.357 57.867 1.00 92.19 168 THR A CA 1
ATOM 1308 C C . THR A 1 168 ? -36.068 -17.981 58.199 1.00 92.19 168 THR A C 1
ATOM 1310 O O . THR A 1 168 ? -34.986 -17.655 57.712 1.00 92.19 168 THR A O 1
ATOM 1313 N N . ARG A 1 169 ? -36.720 -17.179 59.060 1.00 92.31 169 ARG A N 1
ATOM 1314 C CA . ARG A 1 169 ? -36.157 -15.883 59.500 1.00 92.31 169 ARG A CA 1
ATOM 1315 C C . ARG A 1 169 ? -34.877 -16.065 60.292 1.00 92.31 169 ARG A C 1
ATOM 1317 O O . ARG A 1 169 ? -33.909 -15.353 60.038 1.00 92.31 169 ARG A O 1
ATOM 1324 N N . GLN A 1 170 ? -34.877 -16.999 61.240 1.00 93.50 170 GLN A N 1
ATOM 1325 C CA . GLN A 1 170 ? -33.713 -17.220 62.085 1.00 93.50 170 GLN A CA 1
ATOM 1326 C C . GLN A 1 170 ? -32.528 -17.750 61.275 1.00 93.50 170 GLN A C 1
ATOM 1328 O O . GLN A 1 170 ? -31.410 -17.281 61.472 1.00 93.50 170 GLN A O 1
ATOM 1333 N N . ARG A 1 171 ? -32.774 -18.629 60.295 1.00 93.62 171 ARG A N 1
ATOM 1334 C CA . ARG A 1 171 ? -31.747 -19.066 59.342 1.00 93.62 171 ARG A CA 1
ATOM 1335 C C . ARG A 1 171 ? -31.193 -17.908 58.514 1.00 93.62 171 ARG A C 1
ATOM 1337 O O . ARG A 1 171 ? -29.989 -17.724 58.497 1.00 93.62 171 ARG A O 1
ATOM 1344 N N . LEU A 1 172 ? -32.050 -17.096 57.889 1.00 91.81 172 LEU A N 1
ATOM 1345 C CA . LEU A 1 172 ? -31.602 -15.936 57.105 1.00 91.81 172 LEU A CA 1
ATOM 1346 C C . LEU A 1 172 ? -30.770 -14.951 57.938 1.00 91.81 172 LEU A C 1
ATOM 1348 O O . LEU A 1 172 ? -29.815 -14.375 57.425 1.00 91.81 172 LEU A O 1
ATOM 1352 N N . TYR A 1 173 ? -31.126 -14.756 59.211 1.00 94.06 173 TYR A N 1
ATOM 1353 C CA . TYR A 1 173 ? -30.360 -13.917 60.129 1.00 94.06 173 TYR A CA 1
ATOM 1354 C C . TYR A 1 173 ? -28.980 -14.507 60.427 1.00 94.06 173 TYR A C 1
ATOM 1356 O O . TYR A 1 173 ? -27.989 -13.787 60.332 1.00 94.06 173 TYR A O 1
ATOM 1364 N N . LEU A 1 174 ? -28.913 -15.800 60.754 1.00 95.06 174 LEU A N 1
ATOM 1365 C CA . LEU A 1 174 ? -27.647 -16.478 61.023 1.00 95.06 174 LEU A CA 1
ATOM 1366 C C . LEU A 1 174 ? -26.756 -16.523 59.776 1.00 95.06 174 LEU A C 1
ATOM 1368 O O . LEU A 1 174 ? -25.584 -16.194 59.899 1.00 95.06 174 LEU A O 1
ATOM 1372 N N . ASP A 1 175 ? -27.305 -16.810 58.591 1.00 92.56 175 ASP A N 1
ATOM 1373 C CA . ASP A 1 175 ? -26.566 -16.808 57.318 1.00 92.56 175 ASP A CA 1
ATOM 1374 C C . ASP A 1 175 ? -26.005 -15.404 57.007 1.00 92.56 175 ASP A C 1
ATOM 1376 O O . ASP A 1 175 ? -24.839 -15.243 56.646 1.00 92.56 175 ASP A O 1
ATOM 1380 N N . ALA A 1 176 ? -26.817 -14.353 57.186 1.00 91.81 176 ALA A N 1
ATOM 1381 C CA . ALA A 1 176 ? -26.368 -12.973 56.993 1.00 91.81 176 ALA A CA 1
ATOM 1382 C C . ALA A 1 176 ? -25.298 -12.575 58.020 1.00 91.81 176 ALA A C 1
ATOM 1384 O O . ALA A 1 176 ? -24.321 -11.909 57.675 1.00 91.81 176 ALA A O 1
ATOM 1385 N N . GLN A 1 177 ? -25.467 -12.984 59.279 1.00 91.75 177 GLN A N 1
ATOM 1386 C CA . GLN A 1 177 ? -24.497 -12.733 60.336 1.00 91.75 177 GLN A CA 1
ATOM 1387 C C . GLN A 1 177 ? -23.190 -13.487 60.079 1.00 91.75 177 GLN A C 1
ATOM 1389 O O . GLN A 1 177 ? -22.129 -12.901 60.263 1.00 91.75 177 GLN A O 1
ATOM 1394 N N . GLU A 1 178 ? -23.248 -14.733 59.610 1.00 91.00 178 GLU A N 1
ATOM 1395 C CA . GLU A 1 178 ? -22.084 -15.522 59.210 1.00 91.00 178 GLU A CA 1
ATOM 1396 C C . GLU A 1 178 ? -21.318 -14.825 58.083 1.00 91.00 178 GLU A C 1
ATOM 1398 O O . GLU A 1 178 ? -20.121 -14.595 58.225 1.00 91.00 178 GLU A O 1
ATOM 1403 N N . GLN A 1 179 ? -22.002 -14.391 57.021 1.00 90.69 179 GLN A N 1
ATOM 1404 C CA . GLN A 1 179 ? -21.366 -13.725 55.881 1.00 90.69 179 GLN A CA 1
ATOM 1405 C C . GLN A 1 179 ? -20.766 -12.354 56.238 1.00 90.69 179 GLN A C 1
ATOM 1407 O O . GLN A 1 179 ? -19.703 -11.977 55.741 1.00 90.69 179 GLN A O 1
ATOM 1412 N N . ILE A 1 180 ? -21.418 -11.595 57.123 1.00 90.44 180 ILE A N 1
ATOM 1413 C CA . ILE A 1 180 ? -20.851 -10.343 57.641 1.00 90.44 180 ILE A CA 1
ATOM 1414 C C . ILE A 1 180 ? -19.642 -10.656 58.526 1.00 90.44 180 ILE A C 1
ATOM 1416 O O . ILE A 1 180 ? -18.578 -10.073 58.339 1.00 90.44 180 ILE A O 1
ATOM 1420 N N . MET A 1 181 ? -19.768 -11.593 59.467 1.00 86.19 181 MET A N 1
ATOM 1421 C CA . MET A 1 181 ? -18.696 -11.931 60.403 1.00 86.19 181 MET A CA 1
ATOM 1422 C C . MET A 1 181 ? -17.500 -12.608 59.724 1.00 86.19 181 MET A C 1
ATOM 1424 O O . MET A 1 181 ? -16.389 -12.434 60.212 1.00 86.19 181 MET A O 1
ATOM 1428 N N . SER A 1 182 ? -17.681 -13.305 58.598 1.00 86.56 182 SER A N 1
ATOM 1429 C CA . SER A 1 182 ? -16.573 -13.846 57.800 1.00 86.56 182 SER A CA 1
ATOM 1430 C C . SER A 1 182 ? -15.765 -12.745 57.111 1.00 86.56 182 SER A C 1
ATOM 1432 O O . SER A 1 182 ? -14.569 -12.902 56.897 1.00 86.56 182 SER A O 1
ATOM 1434 N N . SER A 1 183 ? -16.402 -11.619 56.775 1.00 83.50 183 SER A N 1
ATOM 1435 C CA . SER A 1 183 ? -15.738 -10.459 56.164 1.00 83.50 183 SER A CA 1
ATOM 1436 C C . SER A 1 183 ? -15.089 -9.505 57.175 1.00 83.50 183 SER A C 1
ATOM 1438 O O . SER A 1 183 ? -14.356 -8.597 56.784 1.00 83.50 183 SER A O 1
ATOM 1440 N N . VAL A 1 184 ? -15.339 -9.694 58.476 1.00 81.44 184 VAL A N 1
ATOM 1441 C CA . VAL A 1 184 ? -14.846 -8.814 59.541 1.00 81.44 184 VAL A CA 1
ATOM 1442 C C . VAL A 1 184 ? -13.805 -9.541 60.390 1.00 81.44 184 VAL A C 1
ATOM 1444 O O . VAL A 1 184 ? -14.090 -10.545 61.037 1.00 81.44 184 VAL A O 1
ATOM 1447 N N . SER A 1 185 ? -12.596 -8.984 60.468 1.00 73.12 185 SER A N 1
ATOM 1448 C CA . SER A 1 185 ? -11.521 -9.492 61.328 1.00 73.12 185 SER A CA 1
ATOM 1449 C C . SER A 1 185 ? -11.861 -9.308 62.812 1.00 73.12 185 SER A C 1
ATOM 1451 O O . SER A 1 185 ? -11.611 -8.254 63.400 1.00 73.12 185 SER A O 1
ATOM 1453 N N . LYS A 1 186 ? -12.438 -10.337 63.440 1.00 72.00 186 LYS A N 1
ATOM 1454 C CA . LYS A 1 186 ? -12.774 -10.334 64.870 1.00 72.00 186 LYS A CA 1
ATOM 1455 C C . LYS A 1 186 ? -11.566 -10.747 65.715 1.00 72.00 186 LYS A C 1
ATOM 1457 O O . LYS A 1 186 ? -11.114 -11.885 65.641 1.00 72.00 186 LYS A O 1
ATOM 1462 N N . VAL A 1 187 ? -11.086 -9.847 66.574 1.00 69.88 187 VAL A N 1
ATOM 1463 C CA . VAL A 1 187 ? -10.045 -10.138 67.575 1.00 69.88 187 VAL A CA 1
ATOM 1464 C C . VAL A 1 187 ? -10.701 -10.248 68.951 1.00 69.88 187 VAL A C 1
ATOM 1466 O O . VAL A 1 187 ? -11.312 -9.292 69.423 1.00 69.88 187 VAL A O 1
ATOM 1469 N N . ILE A 1 188 ? -10.610 -11.419 69.586 1.00 67.62 188 ILE A N 1
ATOM 1470 C CA . ILE A 1 188 ? -11.150 -11.670 70.931 1.00 67.62 188 ILE A CA 1
ATOM 1471 C C . ILE A 1 188 ? -9.979 -11.682 71.915 1.00 67.62 188 ILE A C 1
ATOM 1473 O O . ILE A 1 188 ? -9.045 -12.462 71.748 1.00 67.62 188 ILE A O 1
ATOM 1477 N N . VAL A 1 189 ? -10.028 -10.818 72.930 1.00 67.44 189 VAL A N 1
ATOM 1478 C CA . VAL A 1 189 ? -9.018 -10.739 73.995 1.00 67.44 189 VAL A CA 1
ATOM 1479 C C . VAL A 1 189 ? -9.668 -11.191 75.301 1.00 67.44 189 VAL A C 1
ATOM 1481 O O . VAL A 1 189 ? -10.559 -10.515 75.810 1.00 67.44 189 VAL A O 1
ATOM 1484 N N . ASP A 1 190 ? -9.241 -12.336 75.833 1.00 66.19 190 ASP A N 1
ATOM 1485 C CA . ASP A 1 190 ? -9.664 -12.831 77.147 1.00 66.19 190 ASP A CA 1
ATOM 1486 C C . ASP A 1 190 ? -8.755 -12.223 78.227 1.00 66.19 190 ASP A C 1
ATOM 1488 O O . ASP A 1 190 ? -7.573 -12.556 78.321 1.00 66.19 190 ASP A O 1
ATOM 1492 N N . GLN A 1 191 ? -9.275 -11.272 79.007 1.00 65.56 191 GLN A N 1
ATOM 1493 C CA . GLN A 1 191 ? -8.550 -10.662 80.125 1.00 65.56 191 GLN A CA 1
ATOM 1494 C C . GLN A 1 191 ? -9.115 -11.162 81.450 1.00 65.56 191 GLN A C 1
ATOM 1496 O O . GLN A 1 191 ? -10.006 -10.545 82.032 1.00 65.56 191 GLN A O 1
ATOM 1501 N N . LYS A 1 192 ? -8.565 -12.273 81.950 1.00 63.94 192 LYS A N 1
ATOM 1502 C CA . LYS A 1 192 ? -8.918 -12.803 83.277 1.00 63.94 192 LYS A CA 1
ATOM 1503 C C . LYS A 1 192 ? -7.902 -12.498 84.382 1.00 63.94 192 LYS A C 1
ATOM 1505 O O . LYS A 1 192 ? -8.174 -12.792 85.540 1.00 63.94 192 LYS A O 1
ATOM 1510 N N . SER A 1 193 ? -6.761 -11.883 84.075 1.00 56.00 193 SER A N 1
ATOM 1511 C CA . SER A 1 193 ? -5.853 -11.351 85.098 1.00 56.00 193 SER A CA 1
ATOM 1512 C C . SER A 1 193 ? -4.913 -10.298 84.511 1.00 56.00 193 SER A C 1
ATOM 1514 O O . SER A 1 193 ? -4.564 -10.360 83.335 1.00 56.00 193 SER A O 1
ATOM 1516 N N . GLY A 1 194 ? -4.570 -9.307 85.330 1.00 60.62 194 GLY A N 1
ATOM 1517 C CA . GLY A 1 194 ? -4.039 -8.003 84.948 1.00 60.62 194 GLY A CA 1
ATOM 1518 C C . GLY A 1 194 ? -2.763 -7.983 84.099 1.00 60.62 194 GLY A C 1
ATOM 1519 O O . GLY A 1 194 ? -1.842 -8.770 84.282 1.00 60.62 194 GLY A O 1
ATOM 1520 N N . ASN A 1 195 ? -2.718 -6.943 83.264 1.00 61.00 195 ASN A N 1
ATOM 1521 C CA . ASN A 1 195 ? -1.550 -6.331 82.631 1.00 61.00 195 ASN A CA 1
ATOM 1522 C C . ASN A 1 195 ? -0.843 -7.146 81.531 1.00 61.00 195 ASN A C 1
ATOM 1524 O O . ASN A 1 195 ? 0.260 -7.658 81.710 1.00 61.00 195 ASN A O 1
ATOM 1528 N N . SER A 1 196 ? -1.441 -7.165 80.338 1.00 54.06 196 SER A N 1
ATOM 1529 C CA . SER A 1 196 ? -0.720 -7.450 79.095 1.00 54.06 196 SER A CA 1
ATOM 1530 C C . SER A 1 196 ? -0.854 -6.250 78.160 1.00 54.06 196 SER A C 1
ATOM 1532 O O . SER A 1 196 ? -1.960 -5.884 77.760 1.00 54.06 196 SER A O 1
ATOM 1534 N N . LEU A 1 197 ? 0.275 -5.601 77.861 1.00 59.75 197 LEU A N 1
ATOM 1535 C CA . LEU A 1 197 ? 0.396 -4.584 76.819 1.00 59.75 197 LEU A CA 1
ATOM 1536 C C . LEU A 1 197 ? -0.050 -5.201 75.489 1.00 59.75 197 LEU A C 1
ATOM 1538 O O . LEU A 1 197 ? 0.673 -5.981 74.872 1.00 59.75 197 LEU A O 1
ATOM 1542 N N . LEU A 1 198 ? -1.270 -4.865 75.075 1.00 63.50 198 LEU A N 1
ATOM 1543 C CA . LEU A 1 198 ? -1.885 -5.360 73.854 1.00 63.50 198 LEU A CA 1
ATOM 1544 C C . LEU A 1 198 ? -1.226 -4.686 72.643 1.00 63.50 198 LEU A C 1
ATOM 1546 O O . LEU A 1 198 ? -1.635 -3.612 72.208 1.00 63.50 198 LEU A O 1
ATOM 1550 N N . TYR A 1 199 ? -0.187 -5.317 72.097 1.00 60.81 199 TYR A N 1
ATOM 1551 C CA . TYR A 1 199 ? 0.353 -4.959 70.790 1.00 60.81 199 TYR A CA 1
ATOM 1552 C C . TYR A 1 199 ? -0.550 -5.571 69.717 1.00 60.81 199 TYR A C 1
ATOM 1554 O O . TYR A 1 199 ? -0.470 -6.766 69.434 1.00 60.81 199 TYR A O 1
ATOM 1562 N N . LEU A 1 200 ? -1.447 -4.755 69.159 1.00 65.75 200 LEU A N 1
ATOM 1563 C CA . LEU A 1 200 ? -2.273 -5.112 68.007 1.00 65.75 200 LEU A CA 1
ATOM 1564 C C . LEU A 1 200 ? -1.557 -4.640 66.728 1.00 65.75 200 LEU A C 1
ATOM 1566 O O . LEU A 1 200 ? -1.627 -3.454 66.401 1.00 65.75 200 LEU A O 1
ATOM 1570 N N . PRO A 1 201 ? -0.843 -5.512 65.991 1.00 65.12 201 PRO A N 1
ATOM 1571 C CA . PRO A 1 201 ? -0.239 -5.136 64.720 1.00 65.12 201 PRO A CA 1
ATOM 1572 C C . PRO A 1 201 ? -1.335 -5.014 63.653 1.00 65.12 201 PRO A C 1
ATOM 1574 O O . PRO A 1 201 ? -1.653 -5.977 62.953 1.00 65.12 201 PRO A O 1
ATOM 1577 N N . LEU A 1 202 ? -1.918 -3.819 63.538 1.00 63.84 202 LEU A N 1
ATOM 1578 C CA . LEU A 1 202 ? -2.960 -3.496 62.556 1.00 63.84 202 LEU A CA 1
ATOM 1579 C C . LEU A 1 202 ? -2.499 -3.801 61.115 1.00 63.84 202 LEU A C 1
ATOM 1581 O O . LEU A 1 202 ? -3.277 -4.337 60.329 1.00 63.84 202 LEU A O 1
ATOM 1585 N N . ASP A 1 203 ? -1.213 -3.598 60.810 1.00 64.75 203 ASP A N 1
ATOM 1586 C CA . ASP A 1 203 ? -0.622 -3.860 59.487 1.00 64.75 203 ASP A CA 1
ATOM 1587 C C . ASP A 1 203 ? -0.699 -5.328 59.043 1.00 64.75 203 ASP A C 1
ATOM 1589 O O . ASP A 1 203 ? -0.891 -5.621 57.863 1.00 64.75 203 ASP A O 1
ATOM 1593 N N . LYS A 1 204 ? -0.570 -6.288 59.968 1.00 63.00 204 LYS A N 1
ATOM 1594 C CA . LYS A 1 204 ? -0.612 -7.719 59.613 1.00 63.00 204 LYS A CA 1
ATOM 1595 C C . LYS A 1 204 ? -2.042 -8.233 59.435 1.00 63.00 204 LYS A C 1
ATOM 1597 O O . LYS A 1 204 ? -2.258 -9.142 58.640 1.00 63.00 204 LYS A O 1
ATOM 1602 N N . LEU A 1 205 ? -3.013 -7.633 60.126 1.00 62.44 205 LEU A N 1
ATOM 1603 C CA . LEU A 1 205 ? -4.438 -7.967 60.002 1.00 62.44 205 LEU A CA 1
ATOM 1604 C C . LEU A 1 205 ? -5.054 -7.430 58.698 1.00 62.44 205 LEU A C 1
ATOM 1606 O O . LEU A 1 205 ? -5.890 -8.100 58.090 1.00 62.44 205 LEU A O 1
ATOM 1610 N N . ILE A 1 206 ? -4.607 -6.260 58.235 1.00 64.06 206 ILE A N 1
ATOM 1611 C CA . ILE A 1 206 ? -5.013 -5.690 56.939 1.00 64.06 206 ILE A CA 1
ATOM 1612 C C . ILE A 1 206 ? -4.392 -6.488 55.776 1.00 64.06 206 ILE A C 1
ATOM 1614 O O . ILE A 1 206 ? -5.061 -6.770 54.787 1.00 64.06 206 ILE A O 1
ATOM 1618 N N . ASN A 1 207 ? -3.144 -6.949 55.912 1.00 61.09 207 ASN A N 1
ATOM 1619 C CA . ASN A 1 207 ? -2.503 -7.768 54.876 1.00 61.09 207 ASN A CA 1
ATOM 1620 C C . ASN A 1 207 ? -3.062 -9.203 54.787 1.00 61.09 207 ASN A C 1
ATOM 1622 O O . ASN A 1 207 ? -3.117 -9.762 53.693 1.00 61.09 207 ASN A O 1
ATOM 1626 N N . ALA A 1 208 ? -3.522 -9.797 55.896 1.00 59.69 208 ALA A N 1
ATOM 1627 C CA . ALA A 1 208 ? -4.146 -11.127 55.889 1.00 59.69 208 ALA A CA 1
ATOM 1628 C C . ALA A 1 208 ? -5.521 -11.147 55.189 1.00 59.69 208 ALA A C 1
ATOM 1630 O O . ALA A 1 208 ? -5.867 -12.133 54.549 1.00 59.69 208 ALA A O 1
ATOM 1631 N N . THR A 1 209 ? -6.279 -10.047 55.252 1.00 55.72 209 THR A N 1
ATOM 1632 C CA . THR A 1 209 ? -7.566 -9.898 54.542 1.00 55.72 209 THR A CA 1
ATOM 1633 C C . THR A 1 209 ? -7.390 -9.583 53.050 1.00 55.72 209 THR A C 1
ATOM 1635 O O . THR A 1 209 ? -8.249 -9.934 52.244 1.00 55.72 209 THR A O 1
ATOM 1638 N N . GLY A 1 210 ? -6.256 -8.996 52.650 1.00 53.09 210 GLY A N 1
ATOM 1639 C CA . GLY A 1 210 ? -5.895 -8.797 51.241 1.00 53.09 210 GLY A CA 1
ATOM 1640 C C . GLY A 1 210 ? -5.373 -10.053 50.527 1.00 53.09 210 GLY A C 1
ATOM 1641 O O . GLY A 1 210 ? -5.504 -10.153 49.310 1.00 53.09 210 GLY A O 1
ATOM 1642 N N . ALA A 1 211 ? -4.813 -11.025 51.254 1.00 47.84 211 ALA A N 1
ATOM 1643 C CA . ALA A 1 211 ? -4.172 -12.203 50.660 1.00 47.84 211 ALA A CA 1
ATOM 1644 C C . ALA A 1 211 ? -5.163 -13.276 50.159 1.00 47.84 211 ALA A C 1
ATOM 1646 O O . ALA A 1 211 ? -4.878 -13.949 49.171 1.00 47.84 211 ALA A O 1
ATOM 1647 N N . ASP A 1 212 ? -6.346 -13.401 50.770 1.00 46.25 212 ASP A N 1
ATOM 1648 C CA . ASP A 1 212 ? -7.303 -14.472 50.427 1.00 46.25 212 ASP A CA 1
ATOM 1649 C C . ASP A 1 212 ? -8.090 -14.201 49.125 1.00 46.25 212 ASP A C 1
ATOM 1651 O O . ASP A 1 212 ? -8.545 -15.121 48.446 1.00 46.25 212 ASP A O 1
ATOM 1655 N N . THR A 1 213 ? -8.191 -12.937 48.694 1.00 45.12 213 THR A N 1
ATOM 1656 C CA . THR A 1 213 ? -8.848 -12.574 47.418 1.00 45.12 213 THR A CA 1
ATOM 1657 C C . THR A 1 213 ? -7.964 -12.814 46.187 1.00 45.12 213 THR A C 1
ATOM 1659 O O . THR A 1 213 ? -8.472 -12.969 45.074 1.00 45.12 213 THR A O 1
ATOM 1662 N N . VAL A 1 214 ? -6.644 -12.921 46.371 1.00 46.47 214 VAL A N 1
ATOM 1663 C CA . VAL A 1 214 ? -5.677 -13.160 45.283 1.00 46.47 214 VAL A CA 1
ATOM 1664 C C . VAL A 1 214 ? -5.553 -14.655 44.955 1.00 46.47 214 VAL A C 1
ATOM 1666 O O . VAL A 1 214 ? -5.208 -15.020 43.832 1.00 46.47 214 VAL A O 1
ATOM 1669 N N . GLN A 1 215 ? -5.906 -15.545 45.886 1.00 44.22 215 GLN A N 1
ATOM 1670 C CA . GLN A 1 215 ? -5.712 -16.986 45.703 1.00 44.22 215 GLN A CA 1
ATOM 1671 C C . GLN A 1 215 ? -6.862 -17.678 44.946 1.00 44.22 215 GLN A C 1
ATOM 1673 O O . GLN A 1 215 ? -6.656 -18.725 44.333 1.00 44.22 215 GLN A O 1
ATOM 1678 N N . GLN A 1 216 ? -8.060 -17.081 44.907 1.00 39.84 216 GLN A N 1
ATOM 1679 C CA . GLN A 1 216 ? -9.221 -17.661 44.213 1.00 39.84 216 GLN A CA 1
ATOM 1680 C C . GLN A 1 216 ? -9.312 -17.292 42.720 1.00 39.84 216 GLN A C 1
ATOM 1682 O O . GLN A 1 216 ? -10.074 -17.905 41.976 1.00 39.84 216 GLN A O 1
ATOM 1687 N N . SER A 1 217 ? -8.501 -16.338 42.253 1.00 40.44 217 SER A N 1
ATOM 1688 C CA . SER A 1 217 ? -8.397 -15.976 40.830 1.00 40.44 217 SER A CA 1
ATOM 1689 C C . SER A 1 217 ? -7.322 -16.771 40.074 1.00 40.44 217 SER A C 1
ATOM 1691 O O . SER A 1 217 ? -7.287 -16.719 38.848 1.00 40.44 217 SER A O 1
ATOM 1693 N N . GLN A 1 218 ? -6.500 -17.573 40.763 1.00 44.78 218 GLN A N 1
ATOM 1694 C CA . GLN A 1 218 ? -5.471 -18.411 40.127 1.00 44.78 218 GLN A CA 1
ATOM 1695 C C . GLN A 1 218 ? -5.886 -19.876 39.911 1.00 44.78 218 GLN A C 1
ATOM 1697 O O . GLN A 1 218 ? -5.274 -20.564 39.097 1.00 44.78 218 GLN A O 1
ATOM 1702 N N . SER A 1 219 ? -6.941 -20.368 40.568 1.00 39.09 219 SER A N 1
ATOM 1703 C CA . SER A 1 219 ? -7.362 -21.775 40.452 1.00 39.09 219 SER A CA 1
ATOM 1704 C C . SER A 1 219 ? -8.371 -22.060 39.331 1.00 39.09 219 SER A C 1
ATOM 1706 O O . SER A 1 219 ? -8.580 -23.223 39.002 1.00 39.09 219 SER A O 1
ATOM 1708 N N . MET A 1 220 ? -8.951 -21.039 38.684 1.00 41.47 220 MET A N 1
ATOM 1709 C CA . MET A 1 220 ? -9.851 -21.231 37.529 1.00 41.47 220 MET A CA 1
ATOM 1710 C C . MET A 1 220 ? -9.170 -21.095 36.159 1.00 41.47 220 MET A C 1
ATOM 1712 O O . MET A 1 220 ? -9.834 -21.242 35.136 1.00 41.47 220 MET A O 1
ATOM 1716 N N . GLN A 1 221 ? -7.857 -20.848 36.106 1.00 44.12 221 GLN A N 1
ATOM 1717 C CA . GLN A 1 221 ? -7.154 -20.606 34.838 1.00 44.12 221 GLN A CA 1
ATOM 1718 C C . GLN A 1 221 ? -6.350 -21.809 34.312 1.00 44.12 221 GLN A C 1
ATOM 1720 O O . GLN A 1 221 ? -5.667 -21.685 33.300 1.00 44.12 221 GLN A O 1
ATOM 1725 N N . SER A 1 222 ? -6.457 -22.985 34.940 1.00 43.09 222 SER A N 1
ATOM 1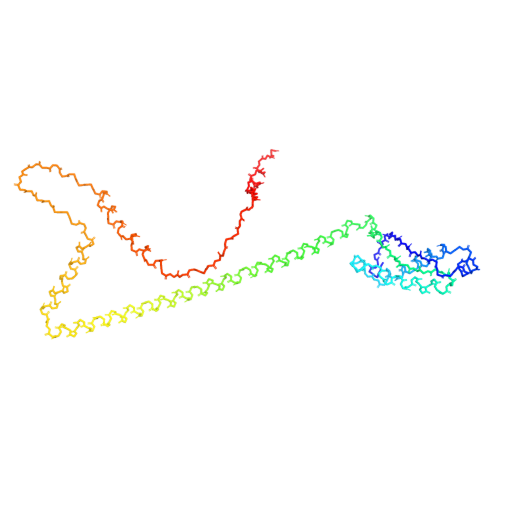726 C CA . SER A 1 222 ? -5.711 -24.196 34.551 1.00 43.09 222 SER A CA 1
ATOM 1727 C C . SER A 1 222 ? -6.560 -25.320 33.941 1.00 43.09 222 SER A C 1
ATOM 1729 O O . SER A 1 222 ? -6.143 -26.475 33.943 1.00 43.09 222 SER A O 1
ATOM 1731 N N . LEU A 1 223 ? -7.725 -25.005 33.366 1.00 45.94 223 LEU A N 1
ATOM 1732 C CA . LEU A 1 223 ? -8.538 -25.970 32.612 1.00 45.94 223 LEU A CA 1
ATOM 1733 C C . LEU A 1 223 ? -8.898 -25.430 31.220 1.00 45.94 223 LEU A C 1
ATOM 1735 O O . LEU A 1 223 ? -10.055 -25.145 30.930 1.00 45.94 223 LEU A O 1
ATOM 1739 N N . ASN A 1 224 ? -7.898 -25.313 30.341 1.00 43.66 224 ASN A N 1
ATOM 1740 C CA . ASN A 1 224 ? -8.104 -25.600 28.918 1.00 43.66 224 ASN A CA 1
ATOM 1741 C C . ASN A 1 224 ? -6.773 -26.004 28.240 1.00 43.66 224 ASN A C 1
ATOM 1743 O O . ASN A 1 224 ? -5.749 -25.383 28.532 1.00 43.66 224 ASN A O 1
ATOM 1747 N N . PRO A 1 225 ? -6.746 -27.023 27.359 1.00 48.12 225 PRO A N 1
ATOM 1748 C CA . PRO A 1 225 ? -5.510 -27.575 26.810 1.00 48.12 225 PRO A CA 1
ATOM 1749 C C . PRO A 1 225 ? -5.016 -26.766 25.603 1.00 48.12 225 PRO A C 1
ATOM 1751 O O . PRO A 1 225 ? -5.774 -26.501 24.670 1.00 48.12 225 PRO A O 1
ATOM 1754 N N . GLN A 1 226 ? -3.732 -26.395 25.606 1.00 44.81 226 GLN A N 1
ATOM 1755 C CA . GLN A 1 226 ? -3.049 -25.839 24.435 1.00 44.81 226 GLN A CA 1
ATOM 1756 C C . GLN A 1 226 ? -2.484 -26.959 23.541 1.00 44.81 226 GLN A C 1
ATOM 1758 O O . GLN A 1 226 ? -2.006 -27.962 24.074 1.00 44.81 226 GLN A O 1
ATOM 1763 N N . PRO A 1 227 ? -2.512 -26.802 22.201 1.00 46.94 227 PRO A N 1
ATOM 1764 C CA . PRO A 1 227 ? -2.013 -27.800 21.262 1.00 46.94 227 PRO A CA 1
ATOM 1765 C C . PRO A 1 227 ? -0.486 -27.895 21.267 1.00 46.94 227 PRO A C 1
ATOM 1767 O O . PRO A 1 227 ? 0.229 -26.896 21.318 1.00 46.94 227 PRO A O 1
ATOM 1770 N N . GLU A 1 228 ? -0.030 -29.132 21.158 1.00 50.12 228 GLU A N 1
ATOM 1771 C CA . GLU A 1 228 ? 1.348 -29.583 21.028 1.00 50.12 228 GLU A CA 1
ATOM 1772 C C . GLU A 1 228 ? 2.010 -29.051 19.741 1.00 50.12 228 GLU A C 1
ATOM 1774 O O . GLU A 1 228 ? 1.474 -29.212 18.643 1.00 50.12 228 GLU A O 1
ATOM 1779 N N . VAL A 1 229 ? 3.202 -28.451 19.861 1.00 41.81 229 VAL A N 1
ATOM 1780 C CA . VAL A 1 229 ? 4.133 -28.284 18.733 1.00 41.81 229 VAL A CA 1
ATOM 1781 C C . VAL A 1 229 ? 5.557 -28.608 19.193 1.00 41.81 229 VAL A C 1
ATOM 1783 O O . VAL A 1 229 ? 6.032 -28.103 20.208 1.00 41.81 229 VAL A O 1
ATOM 1786 N N . ALA A 1 230 ? 6.191 -29.504 18.439 1.00 47.84 230 ALA A N 1
ATOM 1787 C CA . ALA A 1 230 ? 7.472 -30.162 18.688 1.00 47.84 230 ALA A CA 1
ATOM 1788 C C . ALA A 1 230 ? 8.696 -29.213 18.792 1.00 47.84 230 ALA A C 1
ATOM 1790 O O . ALA A 1 230 ? 8.659 -28.097 18.270 1.00 47.84 230 ALA A O 1
ATOM 1791 N N . PRO A 1 231 ? 9.815 -29.656 19.408 1.00 45.44 231 PRO A N 1
ATOM 1792 C CA . PRO A 1 231 ? 10.991 -28.818 19.637 1.00 45.44 231 PRO A CA 1
ATOM 1793 C C . PRO A 1 231 ? 11.965 -28.806 18.444 1.00 45.44 231 PRO A C 1
ATOM 1795 O O . PRO A 1 231 ? 12.325 -29.857 17.913 1.00 45.44 231 PRO A O 1
ATOM 1798 N N . ALA A 1 232 ? 12.470 -27.621 18.085 1.00 39.16 232 ALA A N 1
ATOM 1799 C CA . ALA A 1 232 ? 13.631 -27.442 17.209 1.00 39.16 232 ALA A CA 1
ATOM 1800 C C . ALA A 1 232 ? 14.738 -26.648 17.932 1.00 39.16 232 ALA A C 1
ATOM 1802 O O . ALA A 1 232 ? 14.469 -25.724 18.695 1.00 39.16 232 ALA A O 1
ATOM 1803 N N . GLN A 1 233 ? 15.980 -27.081 17.707 1.00 44.59 233 GLN A N 1
ATOM 1804 C CA . GLN A 1 233 ? 17.229 -26.695 18.378 1.00 44.59 233 GLN A CA 1
ATOM 1805 C C . GLN A 1 233 ? 17.649 -25.218 18.186 1.00 44.59 233 GLN A C 1
ATOM 1807 O O . GLN A 1 233 ? 17.200 -24.569 17.240 1.00 44.59 233 GLN A O 1
ATOM 1812 N N . PRO A 1 234 ? 18.551 -24.688 19.043 1.00 49.19 234 PRO A N 1
ATOM 1813 C CA . PRO A 1 234 ? 18.935 -23.282 19.044 1.00 49.19 234 PRO A CA 1
ATOM 1814 C C . PRO A 1 234 ? 20.106 -23.014 18.092 1.00 49.19 234 PRO A C 1
ATOM 1816 O O . PRO A 1 234 ? 21.112 -23.717 18.128 1.00 49.19 234 PRO A O 1
ATOM 1819 N N . ASN A 1 235 ? 20.017 -21.940 17.307 1.00 39.22 235 ASN A N 1
ATOM 1820 C CA . ASN A 1 235 ? 21.194 -21.289 16.740 1.00 39.22 235 ASN A CA 1
ATOM 1821 C C . ASN A 1 235 ? 21.094 -19.771 16.910 1.00 39.22 235 ASN A C 1
ATOM 1823 O O . ASN A 1 235 ? 20.073 -19.146 16.628 1.00 39.22 235 ASN A O 1
ATOM 1827 N N . ALA A 1 236 ? 22.187 -19.230 17.435 1.00 45.88 236 ALA A N 1
ATOM 1828 C CA . ALA A 1 236 ? 22.427 -17.845 17.790 1.00 45.88 236 ALA A CA 1
ATOM 1829 C C . ALA A 1 236 ? 22.234 -16.880 16.616 1.00 45.88 236 ALA A C 1
ATOM 1831 O O . ALA A 1 236 ? 22.720 -17.178 15.533 1.00 45.88 236 ALA A O 1
ATOM 1832 N N . VAL A 1 237 ? 21.631 -15.711 16.876 1.00 41.22 237 VAL A N 1
ATOM 1833 C CA . VAL A 1 237 ? 22.215 -14.375 16.632 1.00 41.22 237 VAL A CA 1
ATOM 1834 C C . VAL A 1 237 ? 21.431 -13.357 17.482 1.00 41.22 237 VAL A C 1
ATOM 1836 O O . VAL A 1 237 ? 20.319 -12.967 17.133 1.00 41.22 237 VAL A O 1
ATOM 1839 N N . GLU A 1 238 ? 22.013 -12.882 18.584 1.00 44.34 238 GLU A N 1
ATOM 1840 C CA . GLU A 1 238 ? 21.586 -11.625 19.207 1.00 44.34 238 GLU A CA 1
ATOM 1841 C C . GLU A 1 238 ? 22.002 -10.466 18.291 1.00 44.34 238 GLU A C 1
ATOM 1843 O O . GLU A 1 238 ? 23.190 -10.214 18.086 1.00 44.34 238 GLU A O 1
ATOM 1848 N N . ARG A 1 239 ? 21.027 -9.758 17.708 1.00 43.62 239 ARG A N 1
ATOM 1849 C CA . ARG A 1 239 ? 21.247 -8.431 17.116 1.00 43.62 239 ARG A CA 1
ATOM 1850 C C . ARG A 1 239 ? 20.575 -7.384 17.993 1.00 43.62 239 ARG A C 1
ATOM 1852 O O . ARG A 1 239 ? 19.359 -7.361 18.169 1.00 43.62 239 ARG A O 1
ATOM 1859 N N . SER A 1 240 ? 21.443 -6.561 18.555 1.00 45.28 240 SER A N 1
ATOM 1860 C CA . SER A 1 240 ? 21.259 -5.457 19.484 1.00 45.28 240 SER A CA 1
ATOM 1861 C C . SER A 1 240 ? 20.277 -4.387 18.989 1.00 45.28 240 SER A C 1
ATOM 1863 O O . SER A 1 240 ? 20.336 -3.925 17.851 1.00 45.28 240 SER A O 1
ATOM 1865 N N . ARG A 1 241 ? 19.388 -3.957 19.893 1.00 53.47 241 ARG A N 1
ATOM 1866 C CA . ARG A 1 241 ? 18.380 -2.892 19.717 1.00 53.47 241 ARG A CA 1
ATOM 1867 C C . ARG A 1 241 ? 18.839 -1.521 20.247 1.00 53.47 241 ARG A C 1
ATOM 1869 O O . ARG A 1 241 ? 18.001 -0.711 20.621 1.00 53.47 241 ARG A O 1
ATOM 1876 N N . ASP A 1 242 ? 20.140 -1.233 20.244 1.00 47.44 242 ASP A N 1
ATOM 1877 C CA . ASP A 1 242 ? 20.686 -0.022 20.892 1.00 47.44 242 ASP A CA 1
ATOM 1878 C C . ASP A 1 242 ? 21.295 1.034 19.950 1.00 47.44 242 ASP A C 1
ATOM 1880 O O . ASP A 1 242 ? 21.966 1.960 20.392 1.00 47.44 242 ASP A O 1
ATOM 1884 N N . ALA A 1 243 ? 21.035 0.977 18.641 1.00 51.81 243 ALA A N 1
ATOM 1885 C CA . ALA A 1 243 ? 21.692 1.877 17.680 1.00 51.81 243 ALA A CA 1
ATOM 1886 C C . ALA A 1 243 ? 20.977 3.219 17.383 1.00 51.81 243 ALA A C 1
ATOM 1888 O O . ALA A 1 243 ? 21.447 3.960 16.525 1.00 51.81 243 ALA A O 1
ATOM 1889 N N . PHE A 1 244 ? 19.872 3.578 18.053 1.00 50.47 244 PHE A N 1
ATOM 1890 C CA . PHE A 1 244 ? 19.040 4.725 17.623 1.00 50.47 244 PHE A CA 1
ATOM 1891 C C . PHE A 1 244 ? 18.781 5.826 18.665 1.00 50.47 244 PHE A C 1
ATOM 1893 O O . PHE A 1 244 ? 17.799 6.553 18.547 1.00 50.47 244 PHE A O 1
ATOM 1900 N N . ARG A 1 245 ? 19.640 6.012 19.678 1.00 54.91 245 ARG A N 1
ATOM 1901 C CA . ARG A 1 245 ? 19.407 7.052 20.710 1.00 54.91 245 ARG A CA 1
ATOM 1902 C C . ARG A 1 245 ? 20.491 8.108 20.915 1.00 54.91 245 ARG A C 1
ATOM 1904 O O . ARG A 1 245 ? 20.421 8.848 21.889 1.00 54.91 245 ARG A O 1
ATOM 1911 N N . SER A 1 246 ? 21.441 8.270 20.000 1.00 48.06 246 SER A N 1
ATOM 1912 C CA . SER A 1 246 ? 22.482 9.293 20.180 1.00 48.06 246 SER A CA 1
ATOM 1913 C C . SER A 1 246 ? 22.853 10.028 18.896 1.00 48.06 246 SER A C 1
ATOM 1915 O O . SER A 1 246 ? 23.961 9.858 18.396 1.00 48.06 246 SER A O 1
ATOM 1917 N N . ARG A 1 247 ? 21.946 10.868 18.383 1.00 53.53 247 ARG A N 1
ATOM 1918 C CA . ARG A 1 247 ? 22.288 12.024 17.532 1.00 53.53 247 ARG A CA 1
ATOM 1919 C C . ARG A 1 247 ? 21.258 13.137 17.721 1.00 53.53 247 ARG A C 1
ATOM 1921 O O . ARG A 1 247 ? 20.487 13.411 16.822 1.00 53.53 247 ARG A O 1
ATOM 1928 N N . ASP A 1 248 ? 21.246 13.737 18.909 1.00 52.84 248 ASP A N 1
ATOM 1929 C CA . ASP A 1 248 ? 20.616 15.043 19.143 1.00 52.84 248 ASP A CA 1
ATOM 1930 C C . ASP A 1 248 ? 21.316 15.747 20.312 1.00 52.84 248 ASP A C 1
ATOM 1932 O O . ASP A 1 248 ? 20.838 15.771 21.451 1.00 52.84 248 ASP A O 1
ATOM 1936 N N . ARG A 1 249 ? 22.518 16.262 20.032 1.00 49.84 249 ARG A N 1
ATOM 1937 C CA . ARG A 1 249 ? 23.094 17.446 20.686 1.00 49.84 249 ARG A CA 1
ATOM 1938 C C . ARG A 1 249 ? 24.440 17.784 20.051 1.00 49.84 249 ARG A C 1
ATOM 1940 O O . ARG A 1 249 ? 25.435 17.184 20.421 1.00 49.84 249 ARG A O 1
ATOM 1947 N N . GLU A 1 250 ? 24.436 18.724 19.109 1.00 46.31 250 GLU A N 1
ATOM 1948 C CA . GLU A 1 250 ? 25.408 19.826 19.013 1.00 46.31 250 GLU A CA 1
ATOM 1949 C C . GLU A 1 250 ? 25.199 20.624 17.721 1.00 46.31 250 GLU A C 1
ATOM 1951 O O . GLU A 1 250 ? 25.527 20.167 16.634 1.00 46.31 250 GLU A O 1
ATOM 1956 N N . SER A 1 251 ? 24.701 21.851 17.863 1.00 49.69 251 SER A N 1
ATOM 1957 C CA . SER A 1 251 ? 25.226 23.008 17.132 1.00 49.69 251 SER A CA 1
ATOM 1958 C C . SER A 1 251 ? 24.771 24.280 17.846 1.00 49.69 251 SER A C 1
ATOM 1960 O O . SER A 1 251 ? 23.575 24.564 17.939 1.00 49.69 251 SER A O 1
ATOM 1962 N N . ARG A 1 252 ? 25.756 24.984 18.409 1.00 46.09 252 ARG A N 1
ATOM 1963 C CA . ARG A 1 252 ? 25.732 26.437 18.582 1.00 46.09 252 ARG A CA 1
ATOM 1964 C C . ARG A 1 252 ? 25.878 27.105 17.223 1.00 46.09 252 ARG A C 1
ATOM 1966 O O . ARG A 1 252 ? 26.553 26.490 16.369 1.00 46.09 252 ARG A O 1
#

Foldseek 3Di:
DLVPADKDWDKDWDKDAQDPCLQPPLDPHLVVQLVVLLVVLCVVVPNPDDPVCCVPVNDPVSQVSSQVSCVVSSNRMHTDDMDTDDIDGPPVCRVVVVVVVVVVVVVVVVVVVVVVVCVPPVVVVVVVVVVVVVVVVVVVVVVVVVVVVVVVVVVVLVVVCVVPVPVSVVVVVVVVVVVVVVLDDDDDDDPPDDDDPDDDPPVVSVVVSVPVVVVVVPVVPPPDDDDDDDDDDDDDDDDDPPDPDDDPDDDD

pLDDT: mean 79.79, std 18.19, range [39.09, 98.62]